Protein AF-A0A4P5S1B8-F1 (afdb_monomer)

pLDDT: mean 93.59, std 9.12, range [56.19, 98.94]

Secondary structure (DSSP, 8-state):
--HHHHHHHHHH-SSEEEEE-GGGGGGGT---SSSTT-HHHH-HHHHHHHBHHHHHH-HHHHHHHHHHHHT-GGGT----HHHHHHHHHHHTT-EEEEEES--S-HHHHTT--GGGEEETTEEEEEEEETTT--EEEHHHHHHHHHTT-SSPBPTTTS-BEEEEEPPBTPPPPTTHHHHHHHHHHH-SEEEEES--S-STTGGGHHHHHHHTT-EEEEEESS--TTGGG-SEEEES-HHHHHHHHHHHTT---

Structure (mmCIF, N/CA/C/O backbone):
data_AF-A0A4P5S1B8-F1
#
_entry.id   AF-A0A4P5S1B8-F1
#
loop_
_atom_site.group_PDB
_atom_site.id
_atom_site.type_symbol
_atom_site.label_atom_id
_atom_site.label_alt_id
_atom_site.label_comp_id
_atom_site.label_asym_id
_atom_site.label_entity_id
_atom_site.label_seq_id
_atom_site.pdbx_PDB_ins_code
_atom_site.Cartn_x
_atom_site.Cartn_y
_atom_site.Cartn_z
_atom_site.occupancy
_atom_site.B_iso_or_equiv
_atom_site.auth_seq_id
_atom_site.auth_comp_id
_atom_site.auth_asym_id
_atom_site.auth_atom_id
_atom_site.pdbx_PDB_model_num
ATOM 1 N N . MET A 1 1 ? -2.863 10.710 22.970 1.00 56.19 1 MET A N 1
ATOM 2 C CA . MET A 1 1 ? -2.821 9.256 22.707 1.00 56.19 1 MET A CA 1
ATOM 3 C C . MET A 1 1 ? -4.240 8.767 22.496 1.00 56.19 1 MET A C 1
ATOM 5 O O . MET A 1 1 ? -5.040 8.895 23.412 1.00 56.19 1 MET A O 1
ATOM 9 N N . SER A 1 2 ? -4.561 8.280 21.298 1.00 88.06 2 SER A N 1
ATOM 10 C CA . SER A 1 2 ? -5.911 7.817 20.941 1.00 88.06 2 SER A CA 1
ATOM 11 C C . SER A 1 2 ? -6.008 6.296 20.749 1.00 88.06 2 SER A C 1
ATOM 13 O O . SER A 1 2 ? -7.074 5.807 20.399 1.00 88.06 2 SER A O 1
ATOM 15 N N . ALA A 1 3 ? -4.936 5.537 21.014 1.00 93.19 3 ALA A N 1
ATOM 16 C CA . ALA A 1 3 ? -4.924 4.081 20.838 1.00 93.19 3 ALA A CA 1
ATOM 17 C C . ALA A 1 3 ? -6.113 3.369 21.527 1.00 93.19 3 ALA A C 1
ATOM 19 O O . ALA A 1 3 ? -6.800 2.620 20.837 1.00 93.19 3 ALA A O 1
ATOM 20 N N . PRO A 1 4 ? -6.492 3.687 22.787 1.00 97.25 4 PRO A N 1
ATOM 21 C CA . PRO A 1 4 ? -7.683 3.089 23.404 1.00 97.25 4 PRO A CA 1
ATOM 22 C C . PRO A 1 4 ? -8.992 3.374 22.648 1.00 97.25 4 PRO A C 1
ATOM 24 O O . PRO A 1 4 ? -9.887 2.529 22.603 1.00 97.25 4 PRO A O 1
ATOM 27 N N . GLN A 1 5 ? -9.105 4.558 22.033 1.00 98.25 5 GLN A N 1
ATOM 28 C CA . GLN A 1 5 ? -10.256 4.935 21.209 1.00 98.25 5 GLN A CA 1
ATOM 29 C C . GLN A 1 5 ? -10.309 4.112 19.918 1.00 98.25 5 GLN A C 1
ATOM 31 O O . GLN A 1 5 ? -11.394 3.696 19.511 1.00 98.25 5 GLN A O 1
ATOM 36 N N . ILE A 1 6 ? -9.150 3.855 19.300 1.00 98.56 6 ILE A N 1
ATOM 37 C CA . ILE A 1 6 ? -9.037 2.995 18.115 1.00 98.56 6 ILE A CA 1
ATOM 38 C C . ILE A 1 6 ? -9.468 1.568 18.475 1.00 98.56 6 ILE A C 1
ATOM 40 O O . ILE A 1 6 ? -10.307 1.003 17.775 1.00 98.56 6 ILE A O 1
ATOM 44 N N . SER A 1 7 ? -8.988 1.018 19.595 1.00 98.62 7 SER A N 1
ATOM 45 C CA . SER A 1 7 ? -9.374 -0.323 20.055 1.00 98.62 7 SER A CA 1
ATOM 46 C C . SER A 1 7 ? -10.883 -0.441 20.294 1.00 98.62 7 SER A C 1
ATOM 48 O O . SER A 1 7 ? -11.507 -1.419 19.884 1.00 98.62 7 SER A O 1
ATOM 50 N N . GLU A 1 8 ? -11.507 0.578 20.896 1.00 98.50 8 GLU A N 1
ATOM 51 C CA . GLU A 1 8 ? -12.963 0.613 21.075 1.00 98.50 8 GLU A CA 1
ATOM 52 C C . GLU A 1 8 ? -13.713 0.644 19.741 1.00 98.50 8 GLU A C 1
ATOM 54 O O . GLU A 1 8 ? -14.691 -0.080 19.552 1.00 98.50 8 GLU A O 1
ATOM 59 N N . TRP A 1 9 ? -13.252 1.438 18.776 1.00 98.62 9 TRP A N 1
ATOM 60 C CA . TRP A 1 9 ? -13.870 1.457 17.454 1.00 98.62 9 TRP A CA 1
ATOM 61 C C . TRP A 1 9 ? -13.726 0.130 16.716 1.00 98.62 9 TRP A C 1
ATOM 63 O O . TRP A 1 9 ? -14.682 -0.284 16.061 1.00 98.62 9 TRP A O 1
ATOM 73 N N . ILE A 1 10 ? -12.595 -0.564 16.854 1.00 98.62 10 ILE A N 1
ATOM 74 C CA . ILE A 1 10 ? -12.410 -1.910 16.297 1.00 98.62 10 ILE A CA 1
ATOM 75 C C . ILE A 1 10 ? -13.391 -2.902 16.938 1.00 98.62 10 ILE A C 1
ATOM 77 O O . ILE A 1 10 ? -14.029 -3.680 16.222 1.00 98.62 10 ILE A O 1
ATOM 81 N N . ARG A 1 11 ? -13.591 -2.850 18.265 1.00 98.31 11 ARG A N 1
ATOM 82 C CA . ARG A 1 11 ? -14.593 -3.689 18.954 1.00 98.31 11 ARG A CA 1
ATOM 83 C C . ARG A 1 11 ? -15.994 -3.478 18.386 1.00 98.31 11 ARG A C 1
ATOM 85 O O . ARG A 1 11 ? -16.672 -4.454 18.068 1.00 98.31 11 ARG A O 1
ATOM 92 N N . GLN A 1 12 ? -16.385 -2.221 18.195 1.00 98.12 12 GLN A N 1
ATOM 93 C CA . GLN A 1 12 ? -17.725 -1.833 17.746 1.00 98.12 12 GLN A CA 1
ATOM 94 C C . GLN A 1 12 ? -17.992 -2.043 16.249 1.00 98.12 12 GLN A C 1
ATOM 96 O O . GLN A 1 12 ? -19.154 -2.067 15.854 1.00 98.12 12 GLN A O 1
ATOM 101 N N . SER A 1 13 ? -16.954 -2.146 15.416 1.00 98.50 13 SER A N 1
ATOM 102 C CA . SER A 1 13 ? -17.107 -2.181 13.955 1.00 98.50 13 SER A CA 1
ATOM 103 C C . SER A 1 13 ? -17.077 -3.612 13.419 1.00 98.50 13 SER A C 1
ATOM 105 O O . SER A 1 13 ? -16.265 -4.431 13.851 1.00 98.50 13 SER A O 1
ATOM 107 N N . SER A 1 14 ? -17.940 -3.912 12.453 1.00 97.62 14 SER A N 1
ATOM 108 C CA . SER A 1 14 ? -18.005 -5.207 11.754 1.00 97.62 14 SER A CA 1
ATOM 109 C C . SER A 1 14 ? -17.503 -5.129 10.311 1.00 97.62 14 SER A C 1
ATOM 111 O O . SER A 1 14 ? -17.284 -6.156 9.679 1.00 97.62 14 SER A O 1
ATOM 113 N N . ARG A 1 15 ? -17.309 -3.913 9.789 1.00 98.38 15 ARG A N 1
ATOM 114 C CA . ARG A 1 15 ? -16.835 -3.658 8.425 1.00 98.38 15 ARG A CA 1
ATOM 115 C C . ARG A 1 15 ? -15.711 -2.634 8.450 1.00 98.38 15 ARG A C 1
ATOM 117 O O . ARG A 1 15 ? -15.953 -1.427 8.403 1.00 98.38 15 ARG A O 1
ATOM 124 N N . ILE A 1 16 ? -14.491 -3.136 8.594 1.00 98.81 16 ILE A N 1
ATOM 125 C CA . ILE A 1 16 ? -13.275 -2.338 8.733 1.00 98.81 16 ILE A CA 1
ATOM 126 C C . ILE A 1 16 ? -12.524 -2.336 7.408 1.00 98.81 16 ILE A C 1
ATOM 128 O O . ILE A 1 16 ? -12.228 -3.391 6.849 1.00 98.81 16 ILE A O 1
ATOM 132 N N . VAL A 1 17 ? -12.185 -1.143 6.931 1.00 98.94 17 VAL A N 1
ATOM 133 C CA . VAL A 1 17 ? -11.309 -0.949 5.774 1.00 98.94 17 VAL A CA 1
ATOM 134 C C . VAL A 1 17 ? -9.962 -0.465 6.275 1.00 98.94 17 VAL A C 1
ATOM 136 O O . VAL A 1 17 ? -9.892 0.466 7.078 1.00 98.94 17 VAL A O 1
ATOM 139 N N . VAL A 1 18 ? -8.890 -1.083 5.790 1.00 98.88 18 VAL A N 1
ATOM 140 C CA . VAL A 1 18 ? -7.525 -0.682 6.136 1.00 98.88 18 VAL A CA 1
ATOM 141 C C . VAL A 1 18 ? -6.861 -0.079 4.906 1.00 98.88 18 VAL A C 1
ATOM 143 O O . VAL A 1 18 ? -6.728 -0.750 3.888 1.00 98.88 18 VAL A O 1
ATOM 146 N N . LEU A 1 19 ? -6.437 1.180 4.995 1.00 98.81 19 LEU A N 1
ATOM 147 C CA . LEU A 1 19 ? -5.595 1.829 3.993 1.00 98.81 19 LEU A CA 1
ATOM 148 C C . LEU A 1 19 ? -4.136 1.728 4.440 1.00 98.81 19 LEU A C 1
ATOM 150 O O . LEU A 1 19 ? -3.792 2.270 5.484 1.00 98.81 19 LEU A O 1
ATOM 154 N N . THR A 1 20 ? -3.264 1.103 3.653 1.00 98.56 20 THR A N 1
ATOM 155 C CA . THR A 1 20 ? -1.835 1.002 3.991 1.00 98.56 20 THR A CA 1
ATOM 156 C C . THR A 1 20 ? -0.927 1.763 3.029 1.00 98.56 20 THR A C 1
ATOM 158 O O . THR A 1 20 ? -1.246 1.970 1.852 1.00 98.56 20 THR A O 1
ATOM 161 N N . GLY A 1 21 ? 0.214 2.212 3.550 1.00 97.06 21 GLY A N 1
ATOM 162 C CA . GLY A 1 21 ? 1.340 2.732 2.777 1.00 97.06 21 GLY A CA 1
ATOM 163 C C . GLY A 1 21 ? 2.662 2.102 3.207 1.00 97.06 21 GLY A C 1
ATOM 164 O O . GLY A 1 21 ? 2.686 1.145 3.983 1.00 97.06 21 GLY A O 1
ATOM 165 N N . ALA A 1 22 ? 3.771 2.640 2.698 1.00 94.19 22 ALA A N 1
ATOM 166 C CA . ALA A 1 22 ? 5.082 2.000 2.812 1.00 94.19 22 ALA A CA 1
ATOM 167 C C . ALA A 1 22 ? 5.564 1.821 4.262 1.00 94.19 22 ALA A C 1
ATOM 169 O O . ALA A 1 22 ? 6.324 0.898 4.539 1.00 94.19 22 ALA A O 1
ATOM 170 N N . GLY A 1 23 ? 5.080 2.651 5.191 1.00 95.75 23 GLY A N 1
ATOM 171 C CA . GLY A 1 23 ? 5.418 2.580 6.610 1.00 95.75 23 GLY A CA 1
ATOM 172 C C . GLY A 1 23 ? 5.055 1.245 7.260 1.00 95.75 23 GLY A C 1
ATOM 173 O O . GLY A 1 23 ? 5.737 0.831 8.182 1.00 95.75 23 GLY A O 1
ATOM 174 N N . ILE A 1 24 ? 4.038 0.519 6.773 1.00 97.44 24 ILE A N 1
ATOM 175 C CA . ILE A 1 24 ? 3.727 -0.807 7.337 1.00 97.44 24 ILE A CA 1
ATOM 176 C C . ILE A 1 24 ? 4.780 -1.864 6.973 1.00 97.44 24 ILE A C 1
ATOM 178 O O . ILE A 1 24 ? 4.880 -2.880 7.649 1.00 97.44 24 ILE A O 1
ATOM 182 N N . SER A 1 25 ? 5.566 -1.647 5.916 1.00 97.00 25 SER A N 1
ATOM 183 C CA . SER A 1 25 ? 6.554 -2.607 5.406 1.00 97.00 25 SER A CA 1
ATOM 184 C C . SER A 1 25 ? 7.983 -2.312 5.876 1.00 97.00 25 SER A C 1
ATOM 186 O O . SER A 1 25 ? 8.899 -3.061 5.530 1.00 97.00 25 SER A O 1
ATOM 188 N N . THR A 1 26 ? 8.199 -1.275 6.697 1.00 94.25 26 THR A N 1
ATOM 189 C CA . THR A 1 26 ? 9.542 -0.899 7.176 1.00 94.25 26 THR A CA 1
ATOM 190 C C . THR A 1 26 ? 10.174 -1.987 8.031 1.00 94.25 26 THR A C 1
ATOM 192 O O . THR A 1 26 ? 11.328 -2.347 7.799 1.00 94.25 26 THR A O 1
ATOM 195 N N . ASP A 1 27 ? 9.403 -2.608 8.927 1.00 94.31 27 ASP A N 1
ATOM 196 C CA . ASP A 1 27 ? 9.909 -3.684 9.797 1.00 94.31 27 ASP A CA 1
ATOM 197 C C . ASP A 1 27 ? 10.105 -5.003 9.033 1.00 94.31 27 ASP A C 1
ATOM 199 O O . ASP A 1 27 ? 10.694 -5.951 9.543 1.00 94.31 27 ASP A O 1
ATOM 203 N N . SER A 1 28 ? 9.641 -5.062 7.779 1.00 95.50 28 SER A N 1
ATOM 204 C CA . SER A 1 28 ? 9.944 -6.145 6.836 1.00 95.50 28 SER A CA 1
ATOM 205 C C . SER A 1 28 ? 11.244 -5.900 6.054 1.00 95.50 28 SER A C 1
ATOM 207 O O . SER A 1 28 ? 11.561 -6.660 5.138 1.00 95.50 28 SER A O 1
ATOM 209 N N . GLY A 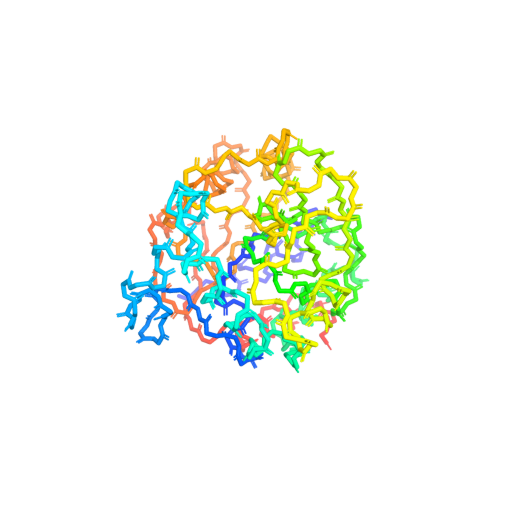1 29 ? 11.997 -4.843 6.381 1.00 91.38 29 GLY A N 1
ATOM 210 C CA . GLY A 1 29 ? 13.250 -4.480 5.715 1.00 91.38 29 GLY A CA 1
ATOM 211 C C . GLY A 1 29 ? 13.067 -3.775 4.368 1.00 91.38 29 GLY A C 1
ATOM 212 O O . GLY A 1 29 ? 14.043 -3.596 3.637 1.00 91.38 29 GLY A O 1
ATOM 213 N N . ILE A 1 30 ? 11.840 -3.369 4.023 1.00 88.69 30 ILE A N 1
ATOM 214 C CA . ILE A 1 30 ? 11.561 -2.572 2.825 1.00 88.69 30 ILE A CA 1
ATOM 215 C C . ILE A 1 30 ? 11.588 -1.094 3.233 1.00 88.69 30 ILE A C 1
ATOM 217 O O . ILE A 1 30 ? 10.752 -0.680 4.035 1.00 88.69 30 ILE A O 1
ATOM 221 N N . PRO A 1 31 ? 12.525 -0.276 2.718 1.00 82.81 31 PRO A N 1
ATOM 222 C CA . PRO A 1 31 ? 12.562 1.139 3.064 1.00 82.81 31 PRO A CA 1
ATOM 223 C C . PRO A 1 31 ? 11.290 1.839 2.580 1.00 82.81 31 PRO A C 1
ATOM 225 O O . PRO A 1 31 ? 10.765 1.526 1.508 1.00 82.81 31 PRO A O 1
ATOM 228 N N . ASP A 1 32 ? 10.824 2.825 3.343 1.00 77.06 32 ASP A N 1
ATOM 229 C CA . ASP A 1 32 ? 9.762 3.708 2.876 1.00 77.06 32 ASP A CA 1
ATOM 230 C C . ASP A 1 32 ? 10.249 4.622 1.729 1.00 77.06 32 ASP A C 1
ATOM 232 O O . ASP A 1 32 ? 11.394 4.560 1.272 1.00 77.06 32 ASP A O 1
ATOM 236 N N . PHE A 1 33 ? 9.370 5.487 1.224 1.00 71.94 33 PHE A N 1
ATOM 237 C CA . PHE A 1 33 ? 9.741 6.421 0.159 1.00 71.94 33 PHE A CA 1
ATOM 238 C C . PHE A 1 33 ? 10.231 7.778 0.672 1.00 71.94 33 PHE A C 1
ATOM 240 O O . PHE A 1 33 ? 11.115 8.369 0.052 1.00 71.94 33 PHE A O 1
ATOM 247 N N . ARG A 1 34 ? 9.648 8.291 1.763 1.00 65.00 34 ARG A N 1
ATOM 248 C CA . ARG A 1 34 ? 9.742 9.709 2.165 1.00 65.00 34 ARG A CA 1
ATOM 249 C C . ARG A 1 34 ? 10.144 9.946 3.622 1.00 65.00 34 ARG A C 1
ATOM 251 O O . ARG A 1 34 ? 10.337 11.102 3.983 1.00 65.00 34 ARG A O 1
ATOM 258 N N . GLY A 1 35 ? 10.260 8.908 4.446 1.00 59.03 35 GLY A N 1
ATOM 259 C CA . GLY A 1 35 ? 10.739 9.049 5.816 1.00 59.03 35 GLY A CA 1
ATOM 260 C C . GLY A 1 35 ? 12.232 9.395 5.860 1.00 59.03 35 GLY A C 1
ATOM 261 O O . GLY A 1 35 ? 12.881 9.551 4.814 1.00 59.03 35 GLY A O 1
ATOM 262 N N . PRO A 1 36 ? 12.827 9.473 7.062 1.00 57.88 36 PRO A N 1
ATOM 263 C CA . PRO A 1 36 ? 14.249 9.787 7.241 1.00 57.88 36 PRO A CA 1
ATOM 264 C C . PRO A 1 36 ? 15.185 8.854 6.459 1.00 57.88 36 PRO A C 1
ATOM 266 O O . PRO A 1 36 ? 16.283 9.237 6.054 1.00 57.88 36 PRO A O 1
ATOM 269 N N . ASN A 1 37 ? 14.734 7.620 6.213 1.00 59.78 37 ASN A N 1
ATOM 270 C CA . ASN A 1 37 ? 15.461 6.607 5.459 1.00 59.78 37 ASN A CA 1
ATOM 271 C C . ASN A 1 37 ? 14.906 6.342 4.052 1.00 59.78 37 ASN A C 1
ATOM 273 O O . ASN A 1 37 ? 15.362 5.397 3.407 1.00 59.78 37 ASN A O 1
ATOM 277 N N . GLY A 1 38 ? 13.981 7.178 3.580 1.00 61.03 38 GLY A N 1
ATOM 278 C CA . GLY A 1 38 ? 13.193 6.924 2.386 1.00 61.03 38 GLY A CA 1
ATOM 279 C C . GLY A 1 38 ? 13.972 6.957 1.075 1.00 61.03 38 GLY A C 1
ATOM 280 O O . GLY A 1 38 ? 14.927 7.721 0.908 1.00 61.03 38 GLY A O 1
ATOM 281 N N . VAL A 1 39 ? 13.540 6.134 0.117 1.00 66.88 39 VAL A N 1
ATOM 282 C CA . VAL A 1 39 ? 14.184 5.988 -1.199 1.00 66.88 39 VAL A CA 1
ATOM 283 C C . VAL A 1 39 ? 14.310 7.331 -1.928 1.00 66.88 39 VAL A C 1
ATOM 285 O O . VAL A 1 39 ? 15.372 7.629 -2.471 1.00 66.88 39 VAL A O 1
ATOM 288 N N . TRP A 1 40 ? 13.268 8.166 -1.917 1.00 61.16 40 TRP A N 1
ATOM 289 C CA . TRP A 1 40 ? 13.275 9.460 -2.614 1.00 61.16 40 TRP A CA 1
ATOM 290 C C . TRP A 1 40 ? 14.006 10.538 -1.817 1.00 61.16 40 TRP A C 1
ATOM 292 O O . TRP A 1 40 ? 14.650 11.399 -2.408 1.00 61.16 40 TRP A O 1
ATOM 302 N N . THR A 1 41 ? 13.980 10.450 -0.484 1.00 57.19 41 THR A N 1
ATOM 303 C CA . THR A 1 41 ? 14.781 11.312 0.399 1.00 57.19 41 THR A CA 1
ATOM 304 C C . THR A 1 41 ? 16.278 11.141 0.127 1.00 57.19 41 THR A C 1
ATOM 306 O O . THR A 1 41 ? 17.034 12.109 0.170 1.00 57.19 41 THR A O 1
ATOM 309 N N . LYS A 1 42 ? 16.714 9.912 -0.178 1.00 59.53 42 LYS A N 1
ATOM 310 C CA . LYS A 1 42 ? 18.129 9.574 -0.391 1.00 59.53 42 LYS A CA 1
ATOM 311 C C . LYS A 1 42 ? 18.577 9.607 -1.853 1.00 59.53 42 LYS A C 1
ATOM 313 O O . LYS A 1 42 ? 19.775 9.739 -2.093 1.00 59.53 42 LYS A O 1
ATOM 318 N N . ASN A 1 43 ? 17.669 9.465 -2.821 1.00 63.31 43 ASN A N 1
ATOM 319 C CA . ASN A 1 43 ? 18.038 9.341 -4.231 1.00 63.31 43 ASN A CA 1
ATOM 320 C C . ASN A 1 43 ? 17.014 9.991 -5.190 1.00 63.31 43 ASN A C 1
ATOM 322 O O . ASN A 1 43 ? 16.063 9.331 -5.612 1.00 63.31 43 ASN A O 1
ATOM 326 N N . PRO A 1 44 ? 17.242 11.243 -5.625 1.00 61.94 44 PRO A N 1
ATOM 327 C CA . PRO A 1 44 ? 16.413 11.908 -6.636 1.00 61.94 44 PRO A CA 1
ATOM 328 C C . PRO A 1 44 ? 16.394 11.199 -8.005 1.00 61.94 44 PRO A C 1
ATOM 330 O O . PRO A 1 44 ? 15.398 11.261 -8.721 1.00 61.94 44 PRO A O 1
ATOM 333 N N . GLU A 1 45 ? 17.453 10.470 -8.382 1.00 62.62 45 GLU A N 1
ATOM 334 C CA . GLU A 1 45 ? 17.465 9.682 -9.628 1.00 62.62 45 GLU A CA 1
ATOM 335 C C . GLU A 1 45 ? 16.513 8.473 -9.554 1.00 62.62 45 GLU A C 1
ATOM 337 O O . GLU A 1 45 ? 16.016 8.014 -10.584 1.00 62.62 45 GLU A O 1
ATOM 342 N N . ALA A 1 46 ? 16.180 7.991 -8.348 1.00 64.88 46 ALA A N 1
ATOM 343 C CA . ALA A 1 46 ? 15.174 6.941 -8.167 1.00 64.88 46 ALA A CA 1
ATOM 344 C C . ALA A 1 46 ? 13.765 7.415 -8.561 1.00 64.88 46 ALA A C 1
ATOM 346 O O . ALA A 1 46 ? 12.949 6.609 -9.011 1.00 64.88 46 ALA A O 1
ATOM 347 N N . GLU A 1 47 ? 13.485 8.718 -8.456 1.00 70.06 47 GLU A N 1
ATOM 34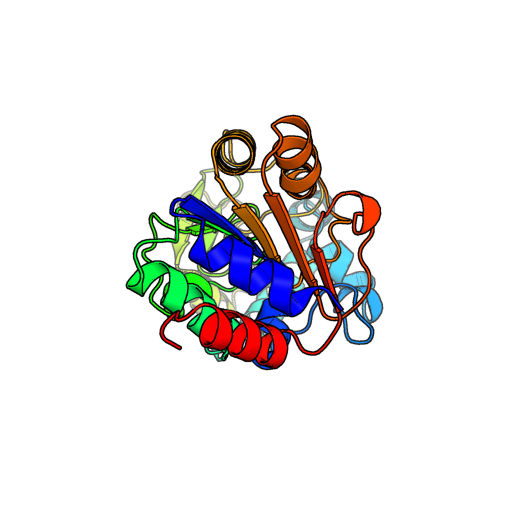8 C CA . GLU A 1 47 ? 12.228 9.299 -8.930 1.00 70.06 47 GLU A CA 1
ATOM 349 C C . GLU A 1 47 ? 12.121 9.208 -10.456 1.00 70.06 47 GLU A C 1
ATOM 351 O O . GLU A 1 47 ? 11.070 8.844 -10.980 1.00 70.06 47 GLU A O 1
ATOM 356 N N . LYS A 1 48 ? 13.221 9.428 -11.192 1.00 72.50 48 LYS A N 1
ATOM 357 C CA . LYS A 1 48 ? 13.219 9.314 -12.660 1.00 72.50 48 LYS A CA 1
ATOM 358 C C . LYS A 1 48 ? 12.903 7.898 -13.131 1.00 72.50 48 LYS A C 1
ATOM 360 O O . LYS A 1 48 ? 12.137 7.747 -14.077 1.00 72.50 48 LYS A O 1
ATOM 365 N N . VAL A 1 49 ? 13.434 6.878 -12.451 1.00 76.69 49 VAL A N 1
ATOM 366 C CA . VAL A 1 49 ? 13.126 5.459 -12.721 1.00 76.69 49 VAL A CA 1
ATOM 367 C C . VAL A 1 49 ? 11.643 5.143 -12.489 1.00 76.69 49 VAL A C 1
ATOM 369 O O . VAL A 1 49 ? 11.081 4.265 -13.146 1.00 76.69 49 VAL A O 1
ATOM 372 N N . ALA A 1 50 ? 10.998 5.868 -11.575 1.00 79.19 50 ALA A N 1
ATOM 373 C CA . ALA A 1 50 ? 9.584 5.725 -11.257 1.00 79.19 50 ALA A CA 1
ATOM 374 C C . ALA A 1 50 ? 8.656 6.600 -12.124 1.00 79.19 50 ALA A C 1
ATOM 376 O O . ALA A 1 50 ? 7.439 6.465 -11.999 1.00 79.19 50 ALA A O 1
ATOM 377 N N . THR A 1 51 ? 9.181 7.446 -13.017 1.00 88.88 51 THR A N 1
ATOM 378 C CA . THR A 1 51 ? 8.396 8.333 -13.896 1.00 88.88 51 THR A CA 1
ATOM 379 C C . THR A 1 51 ? 8.198 7.722 -15.281 1.00 88.88 51 THR A C 1
ATOM 381 O O . THR A 1 51 ? 9.156 7.339 -15.952 1.00 88.88 51 THR A O 1
ATOM 384 N N . LEU A 1 52 ? 6.940 7.653 -15.733 1.00 92.31 52 LEU A N 1
ATOM 385 C CA . LEU A 1 52 ? 6.560 6.915 -16.940 1.00 92.31 52 LEU A CA 1
ATOM 386 C C . LEU A 1 52 ? 7.244 7.446 -18.208 1.00 92.31 52 LEU A C 1
ATOM 388 O O . LEU A 1 52 ? 7.759 6.649 -18.986 1.00 92.31 52 LEU A O 1
ATOM 392 N N . SER A 1 53 ? 7.260 8.765 -18.418 1.00 93.19 53 SER A N 1
ATOM 393 C CA . SER A 1 53 ? 7.851 9.369 -19.622 1.00 93.19 53 SER A CA 1
ATOM 394 C C . SER A 1 53 ? 9.331 9.013 -19.763 1.00 93.19 53 SER A C 1
ATOM 396 O O . SER A 1 53 ? 9.735 8.466 -20.785 1.00 93.19 53 SER A O 1
ATOM 398 N N . HIS A 1 54 ? 10.114 9.200 -18.696 1.00 92.00 54 HIS A N 1
ATOM 399 C CA . HIS A 1 54 ? 11.530 8.827 -18.674 1.00 92.00 54 HIS A CA 1
ATOM 400 C C . HIS A 1 54 ? 11.744 7.334 -18.952 1.00 92.00 54 HIS A C 1
ATOM 402 O O . HIS A 1 54 ? 12.671 6.972 -19.674 1.00 92.00 54 HIS A O 1
ATOM 408 N N . TYR A 1 55 ? 10.886 6.464 -18.410 1.00 94.12 55 TYR A N 1
ATOM 409 C CA . TYR A 1 55 ? 10.973 5.021 -18.633 1.00 94.12 55 TYR A CA 1
ATOM 410 C C . TYR A 1 55 ? 10.717 4.633 -20.101 1.00 94.12 55 TYR A C 1
ATOM 412 O O . TYR A 1 55 ? 11.422 3.791 -20.663 1.00 94.12 55 TYR A O 1
ATOM 420 N N . LEU A 1 56 ? 9.713 5.240 -20.740 1.00 95.50 56 LEU A N 1
ATOM 421 C CA . LEU A 1 56 ? 9.367 4.943 -22.133 1.00 95.50 56 LEU A CA 1
ATOM 422 C C . LEU A 1 56 ? 10.416 5.486 -23.115 1.00 95.50 56 LEU A C 1
ATOM 424 O O . LEU A 1 56 ? 10.746 4.813 -24.090 1.00 95.50 56 LEU A O 1
ATOM 428 N N . GLU A 1 57 ? 10.978 6.660 -22.836 1.00 95.25 57 GLU A N 1
ATOM 429 C CA . GLU A 1 57 ? 11.890 7.357 -23.748 1.00 95.25 57 GLU A CA 1
ATOM 430 C C . GLU A 1 57 ? 13.350 6.895 -23.635 1.00 95.25 57 GLU A C 1
ATOM 432 O O . GLU A 1 57 ? 14.085 6.972 -24.619 1.00 95.25 57 GLU A O 1
ATOM 437 N N . ASN A 1 58 ? 13.788 6.388 -22.474 1.00 94.88 58 ASN A N 1
ATOM 438 C CA . ASN A 1 58 ? 15.205 6.119 -22.216 1.00 94.88 58 ASN A CA 1
ATOM 439 C C . ASN A 1 58 ? 15.499 4.632 -21.893 1.00 94.88 58 ASN A C 1
ATOM 441 O O . ASN A 1 58 ? 15.193 4.166 -20.790 1.00 94.88 58 ASN A O 1
ATOM 445 N N . PRO A 1 59 ? 16.161 3.885 -22.802 1.00 95.88 59 PRO A N 1
ATOM 446 C CA . PRO A 1 59 ? 16.592 2.508 -22.552 1.00 95.88 59 PRO A CA 1
ATOM 447 C C . PRO A 1 59 ? 17.524 2.339 -21.345 1.00 95.88 59 PRO A C 1
ATOM 449 O O . PRO A 1 59 ? 17.411 1.348 -20.631 1.00 95.88 59 PRO A O 1
ATOM 452 N N . GLU A 1 60 ? 18.415 3.292 -21.061 1.00 94.69 60 GLU A N 1
ATOM 453 C CA . GLU A 1 60 ? 19.342 3.207 -19.921 1.00 94.69 60 GLU A CA 1
ATOM 454 C C . GLU A 1 60 ? 18.592 3.255 -18.584 1.00 94.69 60 GLU A C 1
ATOM 456 O O . GLU A 1 60 ? 18.924 2.516 -17.654 1.00 94.69 60 GLU A O 1
ATOM 461 N N . ILE A 1 61 ? 17.522 4.056 -18.509 1.00 91.56 61 ILE A N 1
ATOM 462 C CA . ILE A 1 61 ? 16.622 4.091 -17.348 1.00 91.56 61 ILE A CA 1
ATOM 463 C C . ILE A 1 61 ? 15.921 2.743 -17.174 1.00 91.56 61 ILE A C 1
ATOM 465 O O . ILE A 1 61 ? 15.809 2.258 -16.046 1.00 91.56 61 ILE A O 1
ATOM 469 N N . ARG A 1 62 ? 15.493 2.095 -18.265 1.00 95.38 62 ARG A N 1
ATOM 470 C CA . ARG A 1 62 ? 14.883 0.759 -18.184 1.00 95.38 62 ARG A CA 1
ATOM 471 C C . ARG A 1 62 ? 15.873 -0.295 -17.711 1.00 95.38 62 ARG A C 1
ATOM 473 O O . ARG A 1 62 ? 15.536 -1.060 -16.810 1.00 95.38 62 ARG A O 1
ATOM 480 N N . GLN A 1 63 ? 17.096 -0.289 -18.239 1.00 95.75 63 GLN A N 1
ATOM 481 C CA . GLN A 1 63 ? 18.161 -1.199 -17.805 1.00 95.75 63 GLN A CA 1
ATOM 482 C C . GLN A 1 63 ? 18.500 -1.018 -16.323 1.00 95.75 63 GLN A C 1
ATOM 484 O O . GLN A 1 63 ? 18.632 -1.999 -15.588 1.00 95.75 63 GLN A O 1
ATOM 489 N N . LEU A 1 64 ? 18.611 0.234 -15.862 1.00 92.00 64 LEU A N 1
ATOM 490 C CA . LEU A 1 64 ? 18.805 0.537 -14.446 1.00 92.00 64 LEU A CA 1
ATOM 491 C C . LEU A 1 64 ? 17.639 -0.002 -13.613 1.00 92.00 64 LEU A C 1
ATOM 493 O O . LEU A 1 64 ? 17.869 -0.690 -12.622 1.00 92.00 64 LEU A O 1
ATOM 497 N N . ALA A 1 65 ? 16.400 0.229 -14.049 1.00 92.38 65 ALA A N 1
ATOM 498 C CA . ALA A 1 65 ? 15.216 -0.264 -13.359 1.00 92.38 65 ALA A CA 1
ATOM 499 C C . ALA A 1 65 ? 15.220 -1.794 -13.232 1.00 92.38 65 ALA A C 1
ATOM 501 O O . ALA A 1 65 ? 14.949 -2.316 -12.157 1.00 92.38 65 ALA A O 1
ATOM 502 N N . TRP A 1 66 ? 15.535 -2.528 -14.303 1.00 95.88 66 TRP A N 1
ATOM 503 C CA . TRP A 1 66 ? 15.615 -3.992 -14.272 1.00 95.88 66 TRP A CA 1
ATOM 504 C C . TRP A 1 66 ? 16.708 -4.499 -13.331 1.00 95.88 66 TRP A C 1
ATOM 506 O O . TRP A 1 66 ? 16.465 -5.431 -12.564 1.00 95.88 66 TRP A O 1
ATOM 516 N N . ARG A 1 67 ? 17.871 -3.843 -13.312 1.00 92.88 67 ARG A N 1
ATOM 517 C CA . ARG A 1 67 ? 18.957 -4.161 -12.377 1.00 92.88 67 ARG A CA 1
ATOM 518 C C . ARG A 1 67 ? 18.550 -3.929 -10.924 1.00 92.88 67 ARG A C 1
ATOM 520 O O . ARG A 1 67 ? 18.668 -4.836 -10.110 1.00 92.88 67 ARG A O 1
ATOM 527 N N . THR A 1 68 ? 17.974 -2.769 -10.614 1.00 89.75 68 THR A N 1
ATOM 528 C CA . THR A 1 68 ? 17.467 -2.468 -9.267 1.00 89.75 68 THR A CA 1
ATOM 529 C C . THR A 1 68 ? 16.381 -3.455 -8.835 1.00 89.75 68 THR A C 1
ATOM 531 O O . THR A 1 68 ? 16.293 -3.802 -7.660 1.00 89.75 68 THR A O 1
ATOM 534 N N . ARG A 1 69 ? 15.566 -3.964 -9.770 1.00 91.88 69 ARG A N 1
ATOM 535 C CA . ARG A 1 69 ? 14.576 -5.008 -9.469 1.00 91.88 69 ARG A CA 1
ATOM 536 C C . ARG A 1 69 ? 15.215 -6.337 -9.093 1.00 91.88 69 ARG A C 1
ATOM 538 O O . ARG A 1 69 ? 14.688 -6.980 -8.195 1.00 91.88 69 ARG A O 1
ATOM 545 N N . LEU A 1 70 ? 16.312 -6.748 -9.733 1.00 92.75 70 LEU A N 1
ATOM 546 C CA . LEU A 1 70 ? 17.028 -7.978 -9.360 1.00 92.75 70 LEU A CA 1
ATOM 547 C C . LEU A 1 70 ? 17.515 -7.941 -7.908 1.00 92.75 70 LEU A C 1
ATOM 549 O O . LEU A 1 70 ? 17.478 -8.960 -7.226 1.00 92.75 70 LEU A O 1
ATOM 553 N N . GLU A 1 71 ? 17.941 -6.765 -7.455 1.00 89.62 71 GLU A N 1
ATOM 554 C CA . GLU A 1 71 ? 18.550 -6.533 -6.141 1.00 89.62 71 GLU A CA 1
ATOM 555 C C . GLU A 1 71 ? 17.531 -6.091 -5.075 1.00 89.62 71 GLU A C 1
ATOM 557 O O . GLU A 1 71 ? 17.905 -5.771 -3.948 1.00 89.62 71 GLU A O 1
ATOM 562 N N . SER A 1 72 ? 16.238 -6.043 -5.413 1.00 89.12 72 SER A N 1
ATOM 563 C CA . SER A 1 72 ? 15.224 -5.498 -4.513 1.00 89.12 72 SER A CA 1
ATOM 564 C C . SER A 1 72 ? 15.069 -6.349 -3.242 1.00 89.12 72 SER A C 1
ATOM 566 O O . SER A 1 72 ? 14.817 -7.554 -3.348 1.00 89.12 72 SER A O 1
ATOM 568 N N . PRO A 1 73 ? 15.095 -5.740 -2.037 1.00 87.25 73 PRO A N 1
ATOM 569 C CA . PRO A 1 73 ? 14.863 -6.464 -0.785 1.00 87.25 73 PRO A CA 1
ATOM 570 C C . PRO A 1 73 ? 13.444 -7.049 -0.692 1.00 87.25 73 PRO A C 1
ATOM 572 O O . PRO A 1 73 ? 13.213 -7.985 0.069 1.00 87.25 73 PRO A O 1
ATOM 575 N N . ALA A 1 74 ? 12.498 -6.566 -1.508 1.00 88.19 74 ALA A N 1
ATOM 576 C CA . ALA A 1 74 ? 11.126 -7.072 -1.561 1.00 88.19 74 ALA A CA 1
ATOM 577 C C . ALA A 1 74 ? 11.020 -8.547 -2.009 1.00 88.19 74 ALA A C 1
ATOM 579 O O . ALA A 1 74 ? 9.974 -9.176 -1.826 1.00 88.19 74 ALA A O 1
ATOM 580 N N . TRP A 1 75 ? 12.076 -9.123 -2.602 1.00 90.88 75 TRP A N 1
ATOM 581 C CA . TRP A 1 75 ? 12.114 -10.553 -2.931 1.00 90.88 75 TRP A CA 1
ATOM 582 C C . TRP A 1 75 ? 12.251 -11.452 -1.707 1.00 90.88 75 TRP A C 1
ATOM 584 O O . TRP A 1 75 ? 11.654 -12.524 -1.690 1.00 90.88 75 TRP A O 1
ATOM 594 N N . SER A 1 76 ? 13.018 -11.023 -0.705 1.00 93.19 76 SER A N 1
ATOM 595 C CA . SER A 1 76 ? 13.277 -11.782 0.524 1.00 93.19 76 SER A CA 1
ATOM 596 C C . SER A 1 76 ? 12.499 -11.268 1.734 1.00 93.19 76 SER A C 1
ATOM 598 O O . SER A 1 76 ? 12.536 -11.899 2.787 1.00 93.19 76 SER A O 1
ATOM 600 N N . ALA A 1 77 ? 11.837 -10.116 1.607 1.00 95.44 77 ALA A N 1
ATOM 601 C CA . ALA A 1 77 ? 10.989 -9.566 2.650 1.00 95.44 77 ALA A CA 1
ATOM 602 C C . ALA A 1 77 ? 9.856 -10.541 2.998 1.00 95.44 77 ALA A C 1
ATOM 604 O O . ALA A 1 77 ? 9.242 -11.138 2.114 1.00 95.44 77 ALA A O 1
ATOM 605 N N . ILE A 1 78 ? 9.577 -10.659 4.293 1.00 97.12 78 ILE A N 1
ATOM 606 C CA . ILE A 1 78 ? 8.466 -11.441 4.833 1.00 97.12 78 ILE A CA 1
ATOM 607 C C . ILE A 1 78 ? 7.517 -10.520 5.606 1.00 97.12 78 ILE A C 1
ATOM 609 O O . ILE A 1 78 ? 7.960 -9.485 6.117 1.00 97.12 78 ILE A O 1
ATOM 613 N N . PRO A 1 79 ? 6.228 -10.873 5.734 1.00 97.75 79 PRO A N 1
ATOM 614 C CA . PRO A 1 79 ? 5.292 -10.094 6.536 1.00 97.75 79 PRO A CA 1
ATOM 615 C C . PRO A 1 79 ? 5.779 -9.919 7.983 1.00 97.75 79 PRO A C 1
ATOM 617 O O . PRO A 1 79 ? 6.239 -10.875 8.614 1.00 97.75 79 PRO A O 1
ATOM 620 N N . ASN A 1 80 ? 5.671 -8.701 8.512 1.00 97.50 80 ASN A N 1
ATOM 621 C CA . ASN A 1 80 ? 5.996 -8.359 9.904 1.00 97.50 80 ASN A CA 1
ATOM 622 C C . ASN A 1 80 ? 4.758 -8.431 10.822 1.00 97.50 80 ASN A C 1
ATOM 624 O O . ASN A 1 80 ? 3.680 -8.863 10.400 1.00 97.50 80 ASN A O 1
ATOM 628 N N . ASP A 1 81 ? 4.911 -8.011 12.081 1.00 97.38 81 ASP A N 1
ATOM 629 C CA . ASP A 1 81 ? 3.825 -8.017 13.067 1.00 97.38 81 ASP A CA 1
ATOM 630 C C . ASP A 1 81 ? 2.682 -7.065 12.698 1.00 97.38 81 ASP A C 1
ATOM 632 O O . ASP A 1 81 ? 1.521 -7.415 12.896 1.00 97.38 81 ASP A O 1
ATOM 636 N N . GLY A 1 82 ? 2.962 -5.926 12.057 1.00 97.19 82 GLY A N 1
ATOM 637 C CA . GLY A 1 82 ? 1.919 -5.045 11.527 1.00 97.19 82 GLY A CA 1
ATOM 638 C C . GLY A 1 82 ? 1.030 -5.717 10.472 1.00 97.19 82 GLY A C 1
ATOM 639 O O . GLY A 1 82 ? -0.194 -5.578 10.502 1.00 97.19 82 GLY A O 1
ATOM 640 N N . HIS A 1 83 ? 1.614 -6.514 9.572 1.00 98.38 83 HIS A N 1
ATOM 641 C CA . HIS A 1 83 ? 0.843 -7.302 8.603 1.00 98.38 83 HIS A CA 1
ATOM 642 C C . HIS A 1 83 ? 0.030 -8.410 9.285 1.00 98.38 83 HIS A C 1
ATOM 644 O O . HIS A 1 83 ? -1.136 -8.614 8.942 1.00 98.38 83 HIS A O 1
ATOM 650 N N . ARG A 1 84 ? 0.622 -9.111 10.263 1.00 97.50 84 ARG A N 1
ATOM 651 C CA . ARG A 1 84 ? -0.061 -10.158 11.045 1.00 97.50 84 ARG A CA 1
ATOM 652 C C . ARG A 1 84 ? -1.230 -9.602 11.860 1.00 97.50 84 ARG A C 1
ATOM 654 O O . ARG A 1 84 ? -2.300 -10.201 11.872 1.00 97.50 84 ARG A O 1
ATOM 661 N N . ALA A 1 85 ? -1.088 -8.412 12.436 1.00 97.38 85 ALA A N 1
ATOM 662 C CA . ALA A 1 85 ? -2.167 -7.739 13.154 1.00 97.38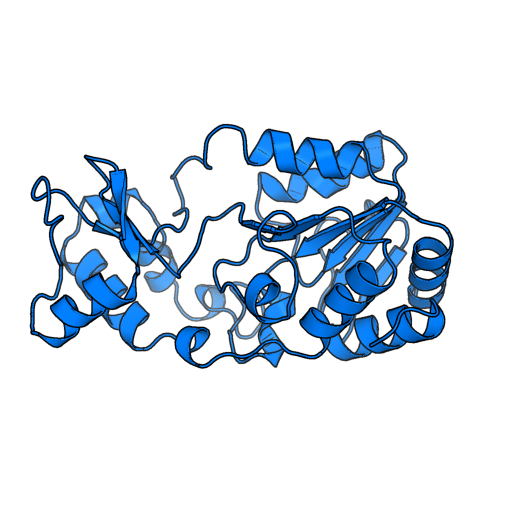 85 ALA A CA 1
ATOM 663 C C . ALA A 1 85 ? -3.405 -7.497 12.265 1.00 97.38 85 ALA A C 1
ATOM 665 O O . ALA A 1 85 ? -4.541 -7.643 12.718 1.00 97.38 85 ALA A O 1
ATOM 666 N N . ILE A 1 86 ? -3.212 -7.187 10.977 1.00 98.19 86 ILE A N 1
ATOM 667 C CA . ILE A 1 86 ? -4.319 -7.035 10.017 1.00 98.19 86 ILE A CA 1
ATOM 668 C C . ILE A 1 86 ? -4.958 -8.393 9.676 1.00 98.19 86 ILE A C 1
ATOM 670 O O . ILE A 1 86 ? -6.178 -8.464 9.508 1.00 98.19 86 ILE A O 1
ATOM 674 N N . VAL A 1 87 ? -4.183 -9.484 9.638 1.00 98.19 87 VAL A N 1
ATOM 675 C CA . VAL A 1 87 ? -4.725 -10.854 9.508 1.00 98.19 87 VAL A CA 1
ATOM 676 C C . VAL A 1 87 ? -5.646 -11.186 10.678 1.00 98.19 87 VAL A C 1
ATOM 678 O O . VAL A 1 87 ? -6.695 -11.795 10.472 1.00 98.19 87 VAL A O 1
ATOM 681 N N . GLY A 1 88 ? -5.334 -10.695 11.876 1.00 97.88 88 GLY A N 1
ATOM 682 C CA . GLY A 1 88 ? -6.216 -10.767 13.036 1.00 97.88 88 GLY A CA 1
ATOM 683 C C . GLY A 1 88 ? -7.626 -10.237 12.775 1.00 97.88 88 GLY A C 1
ATOM 684 O O . GLY A 1 88 ? -8.617 -10.895 13.100 1.00 97.88 88 GLY A O 1
ATOM 685 N N . LEU A 1 89 ? -7.743 -9.078 12.114 1.00 98.19 89 LEU A N 1
ATOM 686 C CA . LEU A 1 89 ? -9.042 -8.508 11.729 1.00 98.19 89 LEU A CA 1
ATOM 687 C C . LEU A 1 89 ? -9.802 -9.408 10.748 1.00 98.19 89 LEU A C 1
ATOM 689 O O . LEU A 1 89 ? -11.033 -9.487 10.807 1.00 98.19 89 LEU A O 1
ATOM 693 N N . HIS A 1 90 ? -9.085 -10.075 9.840 1.00 97.62 90 HIS A N 1
ATOM 694 C CA . HIS A 1 90 ? -9.677 -11.040 8.918 1.00 97.62 90 HIS A CA 1
ATOM 695 C C . HIS A 1 90 ? -10.180 -12.286 9.654 1.00 97.62 90 HIS A C 1
ATOM 697 O O . HIS A 1 90 ? -11.334 -12.673 9.472 1.00 97.62 90 HIS A O 1
ATOM 703 N N . ALA A 1 91 ? -9.357 -12.859 10.538 1.00 97.25 91 ALA A N 1
ATOM 704 C CA . ALA A 1 91 ? -9.709 -14.014 11.361 1.00 97.25 91 ALA A CA 1
ATOM 705 C C . ALA A 1 91 ? -10.900 -13.730 12.294 1.00 97.25 91 ALA A C 1
ATOM 707 O O . ALA A 1 91 ? -11.719 -14.609 12.543 1.00 97.25 91 ALA A O 1
ATOM 708 N N . ALA A 1 92 ? -11.039 -12.486 12.759 1.00 97.69 92 ALA A N 1
ATOM 709 C CA . ALA A 1 92 ? -12.179 -12.022 13.547 1.00 97.69 92 ALA A CA 1
ATOM 710 C C . ALA A 1 92 ? -13.423 -11.657 12.707 1.00 97.69 92 ALA A C 1
ATOM 712 O O . ALA A 1 92 ? -14.389 -11.133 13.260 1.00 97.69 92 ALA A O 1
ATOM 713 N N . HIS A 1 93 ? -13.410 -11.886 11.387 1.00 97.50 93 HIS A N 1
ATOM 714 C CA . HIS A 1 93 ? -14.487 -11.538 10.449 1.00 97.50 93 HIS A CA 1
ATOM 715 C C . HIS A 1 93 ? -14.887 -10.050 10.445 1.00 97.50 93 HIS A C 1
ATOM 717 O O . HIS A 1 93 ? -16.028 -9.710 10.138 1.00 97.50 93 HIS A O 1
ATOM 723 N N . LYS A 1 94 ? -13.948 -9.154 10.768 1.00 98.44 94 LYS A N 1
ATOM 724 C CA . LYS A 1 94 ? -14.167 -7.697 10.808 1.00 98.44 94 LYS A CA 1
ATOM 725 C C . LYS A 1 94 ? -13.557 -6.959 9.618 1.00 98.44 94 LYS A C 1
ATOM 727 O O . LYS A 1 94 ? -13.963 -5.835 9.325 1.00 98.44 94 LYS A O 1
ATOM 732 N N . LEU A 1 95 ? -12.575 -7.560 8.944 1.00 98.56 95 LEU A N 1
ATOM 733 C CA . LEU A 1 95 ? -11.924 -6.966 7.777 1.00 98.56 95 LEU A CA 1
ATOM 734 C C . LEU A 1 95 ? -12.816 -7.057 6.530 1.00 98.56 95 LEU A C 1
ATOM 736 O O . LEU A 1 95 ? -13.118 -8.149 6.034 1.00 98.56 95 LEU A O 1
ATOM 740 N N . ASP A 1 96 ? -13.166 -5.899 5.976 1.00 98.56 96 ASP A N 1
ATOM 741 C CA . ASP A 1 96 ? -13.817 -5.807 4.674 1.00 98.56 96 ASP A CA 1
ATOM 742 C C . ASP A 1 96 ? -12.792 -5.889 3.543 1.00 98.56 96 ASP A C 1
ATOM 744 O O . ASP A 1 96 ? -12.866 -6.797 2.721 1.00 98.56 96 ASP A O 1
ATOM 748 N N . VAL A 1 97 ? -11.798 -4.997 3.532 1.00 98.75 97 VAL A N 1
ATOM 749 C CA . VAL A 1 97 ? -10.727 -4.993 2.528 1.00 98.75 97 VAL A CA 1
ATOM 750 C C . VAL A 1 97 ? -9.489 -4.261 3.050 1.00 98.75 97 VAL A C 1
ATOM 752 O O . VAL A 1 97 ? -9.590 -3.326 3.854 1.00 98.75 97 VAL A O 1
ATOM 755 N N . VAL A 1 98 ? -8.319 -4.653 2.551 1.00 98.88 98 VAL A N 1
ATOM 756 C CA . VAL A 1 98 ? -7.095 -3.851 2.611 1.00 98.88 98 VAL A CA 1
ATOM 757 C C . VAL A 1 98 ? -6.934 -3.119 1.286 1.00 98.88 98 VAL A C 1
ATOM 759 O O . VAL A 1 98 ? -6.757 -3.742 0.245 1.00 98.88 98 VAL A O 1
ATOM 762 N N . VAL A 1 99 ? -6.947 -1.793 1.313 1.00 98.75 99 VAL A N 1
ATOM 763 C CA . VAL A 1 99 ? -6.490 -0.974 0.189 1.00 98.75 99 VAL A CA 1
ATOM 764 C C . VAL A 1 99 ? -5.032 -0.619 0.449 1.00 98.75 99 VAL A C 1
ATOM 766 O O . VAL A 1 99 ? -4.716 -0.003 1.463 1.00 98.75 99 VAL A O 1
ATOM 769 N N . THR A 1 100 ? -4.118 -1.005 -0.434 1.00 98.25 100 THR A N 1
ATOM 770 C CA . THR A 1 100 ? -2.685 -0.770 -0.229 1.00 98.25 100 THR A CA 1
ATOM 771 C C . THR A 1 100 ? -2.065 0.019 -1.367 1.00 98.25 100 THR A C 1
ATOM 773 O O . THR A 1 100 ? -2.241 -0.298 -2.542 1.00 98.25 100 THR A O 1
ATOM 776 N N . GLN A 1 101 ? -1.314 1.057 -0.998 1.00 96.75 101 GLN A N 1
ATOM 777 C CA . GLN A 1 101 ? -0.431 1.786 -1.910 1.00 96.75 101 GLN A CA 1
ATOM 778 C C . GLN A 1 101 ? 0.875 1.032 -2.183 1.00 96.75 101 GLN A C 1
ATOM 780 O O . GLN A 1 101 ? 1.647 1.458 -3.047 1.00 96.75 101 GLN A O 1
ATOM 785 N N . ASN A 1 102 ? 1.139 -0.038 -1.431 1.00 96.12 102 ASN A N 1
ATOM 786 C CA . ASN A 1 102 ? 2.346 -0.832 -1.562 1.00 96.12 102 ASN A CA 1
ATOM 787 C C . ASN A 1 102 ? 2.220 -1.785 -2.745 1.00 96.12 102 ASN A C 1
ATOM 789 O O . ASN A 1 102 ? 1.131 -2.176 -3.151 1.00 96.12 102 ASN A O 1
ATOM 793 N N . ILE A 1 103 ? 3.376 -2.159 -3.278 1.00 95.12 103 ILE A N 1
ATOM 794 C CA . ILE A 1 103 ? 3.511 -3.039 -4.443 1.00 95.12 103 ILE A CA 1
ATOM 795 C C . ILE A 1 103 ? 4.190 -4.368 -4.074 1.00 95.12 103 ILE A C 1
ATOM 797 O O . ILE A 1 103 ? 4.496 -5.170 -4.953 1.00 95.12 103 ILE A O 1
ATOM 801 N N . ASP A 1 104 ? 4.504 -4.564 -2.790 1.00 95.50 104 ASP A N 1
ATOM 802 C CA . ASP A 1 104 ? 5.366 -5.635 -2.276 1.00 95.50 104 ASP A CA 1
ATOM 803 C C . ASP A 1 104 ? 4.667 -7.005 -2.193 1.00 95.50 104 ASP A C 1
ATOM 805 O O . ASP A 1 104 ? 5.326 -8.045 -2.274 1.00 95.50 104 ASP A O 1
ATOM 809 N N . GLY A 1 105 ? 3.338 -7.032 -2.108 1.00 95.75 105 GLY A N 1
ATOM 810 C CA . GLY A 1 105 ? 2.543 -8.251 -1.973 1.00 95.75 105 GLY A CA 1
ATOM 811 C C . GLY A 1 105 ? 2.564 -8.875 -0.570 1.00 95.75 105 GLY A C 1
ATOM 812 O O . GLY A 1 105 ? 2.188 -10.039 -0.421 1.00 95.75 105 GLY A O 1
ATOM 813 N N . LEU A 1 106 ? 3.029 -8.154 0.460 1.00 97.62 106 LEU A N 1
ATOM 814 C CA . LEU A 1 106 ? 3.169 -8.695 1.817 1.00 97.62 106 LEU A CA 1
ATOM 815 C C . LEU A 1 106 ? 1.823 -8.941 2.514 1.00 97.62 106 LEU A C 1
ATOM 817 O O . LEU A 1 106 ? 1.731 -9.849 3.335 1.00 97.62 106 LEU A O 1
ATOM 821 N N . HIS A 1 107 ? 0.763 -8.207 2.161 1.00 98.19 107 HIS A N 1
ATOM 822 C CA . HIS A 1 107 ? -0.592 -8.478 2.671 1.00 98.19 107 HIS A CA 1
ATOM 823 C C . HIS A 1 107 ? -1.119 -9.837 2.210 1.00 98.19 107 HIS A C 1
ATOM 825 O O . HIS A 1 107 ? -1.676 -10.596 2.994 1.00 98.19 107 HIS A O 1
ATOM 831 N N . GLN A 1 108 ? -0.905 -10.185 0.945 1.00 97.44 108 GLN A N 1
ATOM 832 C CA . GLN A 1 108 ? -1.295 -11.487 0.416 1.00 97.44 108 GLN A CA 1
ATOM 833 C C . GLN A 1 108 ? -0.430 -12.593 1.034 1.00 97.44 108 GLN A C 1
ATOM 835 O O . GLN A 1 108 ? -0.942 -13.634 1.438 1.00 97.44 108 GLN A O 1
ATOM 840 N N . GLN A 1 109 ? 0.881 -12.355 1.170 1.00 96.88 109 GLN A N 1
ATOM 841 C CA . GLN A 1 109 ? 1.796 -13.308 1.807 1.00 96.88 109 GLN A CA 1
ATOM 842 C C . GLN A 1 109 ? 1.518 -13.521 3.299 1.00 96.88 109 GLN A C 1
ATOM 844 O O . GLN A 1 109 ? 1.835 -14.590 3.815 1.00 96.88 109 GLN A O 1
ATOM 849 N N . SER A 1 110 ? 0.931 -12.544 4.001 1.00 97.19 110 SER A N 1
ATOM 850 C CA . SER A 1 110 ? 0.570 -12.696 5.416 1.00 97.19 110 SER A CA 1
ATOM 851 C C . SER A 1 110 ? -0.637 -13.610 5.630 1.00 97.19 110 SER A C 1
ATOM 853 O O . SER A 1 110 ? -0.853 -14.070 6.748 1.00 97.19 110 SER A O 1
ATOM 855 N N . GLY A 1 111 ? -1.389 -13.913 4.566 1.00 96.75 111 GLY A N 1
ATOM 856 C CA . GLY A 1 111 ? -2.575 -14.765 4.604 1.00 96.75 111 GLY A CA 1
ATOM 857 C C . GLY A 1 111 ? -3.891 -14.021 4.379 1.00 96.75 111 GLY A C 1
ATOM 858 O O . GLY A 1 111 ? -4.945 -14.647 4.479 1.00 96.75 111 GLY A O 1
ATOM 859 N N . ILE A 1 112 ? -3.870 -12.720 4.057 1.00 98.06 112 ILE A N 1
ATOM 860 C CA . ILE A 1 112 ? -5.081 -12.030 3.594 1.00 98.06 112 ILE A CA 1
ATOM 861 C C . ILE A 1 112 ? -5.471 -12.596 2.216 1.00 98.06 112 ILE A C 1
ATOM 863 O O . ILE A 1 112 ? -4.626 -12.636 1.316 1.00 98.06 112 ILE A O 1
ATOM 867 N N . PRO A 1 113 ? -6.735 -13.013 2.010 1.00 97.81 113 PRO A N 1
ATOM 868 C CA . PRO A 1 113 ? -7.202 -13.473 0.707 1.00 97.81 113 PRO A CA 1
ATOM 869 C C . PRO A 1 113 ? -6.969 -12.436 -0.395 1.00 97.81 113 PRO A C 1
ATOM 871 O O . PRO A 1 113 ? -7.129 -11.235 -0.182 1.00 97.81 113 PRO A O 1
ATOM 874 N N . ILE A 1 114 ? -6.610 -12.888 -1.597 1.00 95.88 114 ILE A N 1
ATOM 875 C CA . ILE A 1 114 ? -6.263 -11.987 -2.706 1.00 95.88 114 ILE A CA 1
ATOM 876 C C . ILE A 1 114 ? -7.426 -11.072 -3.123 1.00 95.88 114 ILE A C 1
ATOM 878 O O . ILE A 1 114 ? -7.204 -9.929 -3.503 1.00 95.88 114 ILE A O 1
ATOM 882 N N . ASP A 1 115 ? -8.667 -11.542 -2.997 1.00 96.56 115 ASP A N 1
ATOM 883 C CA . ASP A 1 115 ? -9.898 -10.785 -3.258 1.00 96.56 115 ASP A CA 1
ATOM 884 C C . ASP A 1 115 ? -10.229 -9.761 -2.157 1.00 96.56 115 ASP A C 1
ATOM 886 O O . ASP A 1 115 ? -11.119 -8.928 -2.322 1.00 96.56 115 ASP A O 1
ATOM 890 N N . LYS A 1 116 ? -9.485 -9.794 -1.046 1.00 98.12 116 LYS A N 1
ATOM 891 C CA . LYS A 1 116 ? -9.556 -8.853 0.075 1.00 98.12 116 LYS A CA 1
ATOM 892 C C . LYS A 1 116 ? -8.422 -7.821 0.056 1.00 98.12 116 LYS A C 1
ATOM 894 O O . LYS A 1 116 ? -8.309 -7.046 1.007 1.00 98.12 116 LYS A O 1
ATOM 899 N N . VAL A 1 117 ? -7.616 -7.767 -1.009 1.00 98.44 117 VAL A N 1
ATOM 900 C CA . VAL A 1 117 ? -6.545 -6.774 -1.188 1.00 98.44 117 VAL A CA 1
ATOM 901 C C . VAL A 1 117 ? -6.736 -6.001 -2.493 1.00 98.44 117 VAL A C 1
ATOM 903 O O . VAL A 1 117 ? -6.818 -6.579 -3.572 1.00 98.44 117 VAL A O 1
ATOM 906 N N . VAL A 1 118 ? -6.759 -4.672 -2.401 1.00 98.31 118 VAL A N 1
ATOM 907 C CA . VAL A 1 118 ? -6.775 -3.752 -3.546 1.00 98.31 118 VAL A CA 1
ATOM 908 C C . VAL A 1 118 ? -5.418 -3.055 -3.635 1.00 98.31 118 VAL A C 1
ATOM 910 O O . VAL A 1 118 ? -5.129 -2.133 -2.871 1.00 98.31 118 VAL A O 1
ATOM 913 N N . GLU A 1 119 ? -4.587 -3.488 -4.582 1.00 97.50 119 GLU A N 1
ATOM 914 C CA . GLU A 1 119 ? -3.276 -2.897 -4.879 1.00 97.50 119 GLU A CA 1
ATOM 915 C C . GLU A 1 119 ? -3.434 -1.691 -5.819 1.00 97.50 119 GLU A C 1
ATOM 917 O O . GLU A 1 119 ? -3.370 -1.807 -7.045 1.00 97.50 119 GLU A O 1
ATOM 922 N N . VAL A 1 120 ? -3.661 -0.499 -5.257 1.00 96.88 120 VAL A N 1
ATOM 923 C CA . VAL A 1 120 ? -3.990 0.700 -6.056 1.00 96.88 120 VAL A CA 1
ATOM 924 C C . VAL A 1 120 ? -2.857 1.126 -6.988 1.00 96.88 120 VAL A C 1
ATOM 926 O O . VAL A 1 120 ? -3.116 1.683 -8.052 1.00 96.88 120 VAL A O 1
ATOM 929 N N . HIS A 1 121 ? -1.605 0.841 -6.623 1.00 95.31 121 HIS A N 1
ATOM 930 C CA . HIS A 1 121 ? -0.423 1.148 -7.430 1.00 95.31 121 HIS A CA 1
ATOM 931 C C . HIS A 1 121 ? 0.115 -0.075 -8.179 1.00 95.31 121 HIS A C 1
ATOM 933 O O . HIS A 1 121 ? 1.266 -0.070 -8.619 1.00 95.31 121 HIS A O 1
ATOM 939 N N . GLY A 1 122 ? -0.721 -1.097 -8.371 1.00 95.25 122 GLY A N 1
ATOM 940 C CA . GLY A 1 122 ? -0.327 -2.342 -9.012 1.00 95.25 122 GLY A CA 1
ATOM 941 C C . GLY A 1 122 ? 0.665 -3.130 -8.161 1.00 95.25 122 GLY A C 1
ATOM 942 O O . GLY A 1 122 ? 0.728 -2.970 -6.947 1.00 95.25 122 GLY A O 1
ATOM 943 N N . THR A 1 123 ? 1.455 -3.986 -8.799 1.00 95.12 123 THR A N 1
ATOM 944 C CA . THR A 1 123 ? 2.276 -4.966 -8.089 1.00 95.12 123 THR A CA 1
ATOM 945 C C . THR A 1 123 ? 3.653 -5.147 -8.709 1.00 95.12 123 THR A C 1
ATOM 947 O O . THR A 1 123 ? 3.855 -5.112 -9.926 1.00 95.12 123 THR A O 1
ATOM 950 N N . PHE A 1 124 ? 4.628 -5.384 -7.840 1.00 91.75 124 PHE A N 1
ATOM 951 C CA . PHE A 1 124 ? 5.997 -5.718 -8.206 1.00 91.75 124 PHE A CA 1
ATOM 952 C C . PHE A 1 124 ? 6.143 -7.174 -8.681 1.00 91.75 124 PHE A C 1
ATOM 954 O O . PHE A 1 124 ? 7.146 -7.543 -9.290 1.00 91.75 124 PHE A O 1
ATOM 961 N N . ARG A 1 125 ? 5.141 -8.024 -8.426 1.00 94.25 125 ARG A N 1
ATOM 962 C CA . ARG A 1 125 ? 5.209 -9.471 -8.689 1.00 94.25 125 ARG A CA 1
ATOM 963 C C . ARG A 1 125 ? 5.016 -9.845 -10.160 1.00 94.25 125 ARG A C 1
ATOM 965 O O . ARG A 1 125 ? 5.308 -10.976 -10.544 1.00 94.25 125 ARG A O 1
ATOM 972 N N . PHE A 1 126 ? 4.598 -8.900 -10.999 1.00 97.00 126 PHE A N 1
ATOM 973 C CA . PHE A 1 126 ? 4.361 -9.121 -12.423 1.00 97.00 126 PHE A CA 1
ATOM 974 C C . PHE A 1 126 ? 5.052 -8.065 -13.279 1.00 97.00 126 PHE A C 1
ATOM 976 O O . PHE A 1 126 ? 5.250 -6.927 -12.863 1.00 97.00 126 PHE A O 1
ATOM 983 N N . SER A 1 127 ? 5.393 -8.447 -14.503 1.00 97.69 127 SER A N 1
ATOM 984 C CA . SER A 1 127 ? 5.748 -7.532 -15.585 1.00 97.69 127 SER A CA 1
ATOM 985 C C . SER A 1 127 ? 4.607 -7.456 -16.593 1.00 97.69 127 SER A C 1
ATOM 987 O O . SER A 1 127 ? 3.913 -8.449 -16.814 1.00 97.69 127 SER A O 1
ATOM 989 N N . ILE A 1 128 ? 4.436 -6.298 -17.220 1.00 98.00 128 ILE A N 1
ATOM 990 C CA . ILE A 1 128 ? 3.400 -6.034 -18.215 1.00 98.00 128 ILE A CA 1
ATOM 991 C C . ILE A 1 128 ? 3.998 -5.316 -19.425 1.00 98.00 128 ILE A C 1
ATOM 993 O O . ILE A 1 128 ? 4.825 -4.410 -19.284 1.00 98.00 128 ILE A O 1
ATOM 997 N N . CYS A 1 129 ? 3.578 -5.713 -20.624 1.00 98.25 129 CYS A N 1
ATOM 998 C CA . CYS A 1 129 ? 3.897 -4.991 -21.846 1.00 98.25 129 CYS A CA 1
ATOM 999 C C . CYS A 1 129 ? 3.097 -3.692 -21.927 1.00 98.25 129 CYS A C 1
ATOM 1001 O O . CYS A 1 129 ? 1.874 -3.685 -21.777 1.00 98.25 129 CYS A O 1
ATOM 1003 N N . TRP A 1 130 ? 3.784 -2.588 -22.207 1.00 96.81 130 TRP A N 1
ATOM 1004 C CA . TRP A 1 130 ? 3.149 -1.293 -22.391 1.00 96.81 130 TRP A CA 1
ATOM 1005 C C . TRP A 1 130 ? 2.193 -1.282 -23.588 1.00 96.81 130 TRP A C 1
ATOM 1007 O O . TRP A 1 130 ? 1.104 -0.719 -23.483 1.00 96.81 130 TRP A O 1
ATOM 1017 N N . ASP A 1 131 ? 2.552 -1.958 -24.675 1.00 97.19 131 ASP A N 1
ATOM 1018 C CA . ASP A 1 131 ? 1.802 -1.936 -25.929 1.00 97.19 131 ASP A CA 1
ATOM 1019 C C . ASP A 1 131 ? 0.641 -2.940 -25.925 1.00 97.19 131 ASP A C 1
ATOM 1021 O O . ASP A 1 131 ? -0.525 -2.552 -25.946 1.00 97.19 131 ASP A O 1
ATOM 1025 N N . CYS A 1 132 ? 0.944 -4.241 -25.848 1.00 97.75 132 CYS A N 1
ATOM 1026 C CA . CYS A 1 132 ? -0.061 -5.302 -26.002 1.00 97.75 132 CYS A CA 1
ATOM 1027 C C . CYS A 1 132 ? -0.697 -5.780 -24.690 1.00 97.75 132 CYS A C 1
ATOM 1029 O O . CYS A 1 132 ? -1.584 -6.629 -24.721 1.00 97.75 132 CYS A O 1
ATOM 1031 N N . LYS A 1 133 ? -0.248 -5.256 -23.542 1.00 97.12 133 LYS A N 1
ATOM 1032 C CA . LYS A 1 133 ? -0.720 -5.627 -22.195 1.00 97.12 133 LYS A CA 1
ATOM 1033 C C . LYS A 1 133 ? -0.486 -7.089 -21.796 1.00 97.12 133 LYS A C 1
ATOM 1035 O O . LYS A 1 133 ? -1.004 -7.511 -20.766 1.00 97.12 133 LYS A O 1
ATOM 1040 N N . ASP A 1 134 ? 0.333 -7.835 -22.546 1.00 98.00 134 ASP A N 1
ATOM 1041 C CA . ASP A 1 134 ? 0.790 -9.168 -22.138 1.00 98.00 134 ASP A CA 1
ATOM 1042 C C . ASP A 1 134 ? 1.452 -9.087 -20.757 1.00 98.00 134 ASP A C 1
ATOM 1044 O O . ASP A 1 134 ? 2.365 -8.282 -20.544 1.00 98.00 134 ASP A O 1
ATOM 1048 N N . ARG A 1 135 ? 0.957 -9.893 -19.817 1.00 97.81 135 ARG A N 1
ATOM 1049 C CA . ARG A 1 135 ? 1.315 -9.837 -18.400 1.00 97.81 135 ARG A CA 1
ATOM 1050 C C . ARG A 1 135 ? 1.863 -11.184 -17.966 1.00 97.81 135 ARG A C 1
ATOM 1052 O O . ARG A 1 135 ? 1.220 -12.212 -18.155 1.00 97.81 135 ARG A O 1
ATOM 1059 N N . ARG A 1 136 ? 3.045 -11.173 -17.357 1.00 97.69 136 ARG A N 1
ATOM 1060 C CA . ARG A 1 136 ? 3.777 -12.378 -16.945 1.00 97.69 136 ARG A CA 1
ATOM 1061 C C . ARG A 1 136 ? 4.336 -12.213 -15.548 1.00 97.69 136 ARG A C 1
ATOM 1063 O O . ARG A 1 136 ? 4.565 -11.088 -15.103 1.00 97.69 136 ARG A O 1
ATOM 1070 N N . GLU A 1 137 ? 4.579 -13.326 -14.869 1.00 97.31 137 GLU A N 1
ATOM 1071 C CA . GLU A 1 137 ? 5.291 -13.309 -13.594 1.00 97.31 137 GLU A CA 1
ATOM 1072 C C . GLU A 1 137 ? 6.647 -12.625 -13.757 1.00 97.31 137 GLU A C 1
ATOM 1074 O O . GLU A 1 137 ? 7.391 -12.901 -14.704 1.00 97.31 137 GLU A O 1
ATOM 1079 N N . MET A 1 138 ? 6.969 -11.734 -12.821 1.00 97.06 138 MET A N 1
ATOM 1080 C CA . MET A 1 138 ? 8.179 -10.916 -12.865 1.00 97.06 138 MET A CA 1
ATOM 1081 C C . MET A 1 138 ? 9.442 -11.772 -13.008 1.00 97.06 138 MET A C 1
ATOM 1083 O O . MET A 1 138 ? 10.354 -11.406 -13.747 1.00 97.06 138 MET A O 1
ATOM 1087 N N . GLN A 1 139 ? 9.466 -12.938 -12.357 1.00 96.31 139 GLN A N 1
ATOM 1088 C CA . GLN A 1 139 ? 10.607 -13.848 -12.371 1.00 96.31 139 GLN A CA 1
ATOM 1089 C C . GLN A 1 139 ? 11.008 -14.265 -13.794 1.00 96.31 139 GLN A C 1
ATOM 1091 O O . GLN A 1 139 ? 12.194 -14.246 -14.109 1.00 96.31 139 GLN A O 1
ATOM 1096 N N . SER A 1 140 ? 10.037 -14.521 -14.679 1.00 96.88 140 SER A N 1
ATOM 1097 C CA . SER A 1 140 ? 10.304 -14.891 -16.078 1.00 96.88 140 SER A CA 1
ATOM 1098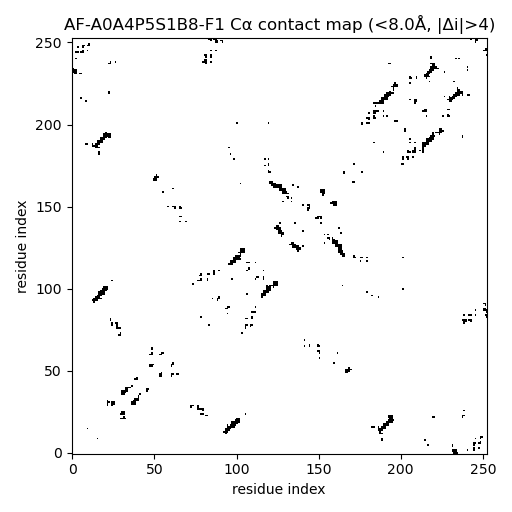 C C . SER A 1 140 ? 11.048 -13.797 -16.856 1.00 96.88 140 SER A C 1
ATOM 1100 O O . SER A 1 140 ? 11.922 -14.084 -17.675 1.00 96.88 140 SER A O 1
ATOM 1102 N N . THR A 1 141 ? 10.743 -12.530 -16.570 1.00 97.81 141 THR A N 1
ATOM 1103 C CA . THR A 1 141 ? 11.435 -11.381 -17.160 1.00 97.81 141 THR A CA 1
ATOM 1104 C C . THR A 1 141 ? 12.806 -11.190 -16.518 1.00 97.81 141 THR A C 1
ATOM 1106 O O . THR A 1 141 ? 13.785 -10.978 -17.229 1.00 97.81 141 THR A O 1
ATOM 1109 N N . LEU A 1 142 ? 12.917 -11.339 -15.194 1.00 97.69 142 LEU A N 1
ATOM 1110 C CA . LEU A 1 142 ? 14.198 -11.241 -14.487 1.00 97.69 142 LEU A CA 1
ATOM 1111 C C . LEU A 1 142 ? 15.195 -12.333 -14.890 1.00 97.69 142 LEU A C 1
ATOM 1113 O O . LEU A 1 142 ? 16.390 -12.057 -14.954 1.00 97.69 142 LEU A O 1
ATOM 1117 N N . ASP A 1 143 ? 14.738 -13.542 -15.212 1.00 98.12 143 ASP A N 1
ATOM 1118 C CA . ASP A 1 143 ? 15.607 -14.615 -15.709 1.00 98.12 143 ASP A CA 1
ATOM 1119 C C . ASP A 1 143 ? 16.278 -14.235 -17.037 1.00 98.12 143 ASP A C 1
ATOM 1121 O O . ASP A 1 143 ? 17.457 -14.530 -17.236 1.00 98.12 143 ASP A O 1
ATOM 1125 N N . ARG A 1 144 ? 15.586 -13.486 -17.905 1.00 98.19 144 ARG A N 1
ATOM 1126 C CA . ARG A 1 144 ? 16.177 -12.931 -19.135 1.00 98.19 144 ARG A CA 1
ATOM 1127 C C . ARG A 1 144 ? 17.231 -11.870 -18.832 1.00 98.19 144 ARG A C 1
ATOM 1129 O O . ARG A 1 144 ? 18.303 -11.897 -19.431 1.00 98.19 144 ARG A O 1
ATOM 1136 N N . VAL A 1 145 ? 16.971 -11.001 -17.852 1.00 98.06 145 VAL A N 1
ATOM 1137 C CA . VAL A 1 145 ? 17.958 -10.008 -17.394 1.00 98.06 145 VAL A CA 1
ATOM 1138 C C . VAL A 1 145 ? 19.220 -10.700 -16.878 1.00 98.06 145 VAL A C 1
ATOM 1140 O O . VAL A 1 145 ? 20.325 -10.334 -17.273 1.00 98.06 145 VAL A O 1
ATOM 1143 N N . ARG A 1 146 ? 19.075 -11.758 -16.067 1.00 97.88 146 ARG A N 1
ATOM 1144 C CA . ARG A 1 146 ? 20.211 -12.572 -15.592 1.00 97.88 146 ARG A CA 1
ATOM 1145 C C . ARG A 1 146 ? 20.954 -13.277 -16.730 1.00 97.88 146 ARG A C 1
ATOM 1147 O O . ARG A 1 146 ? 22.163 -13.458 -16.633 1.00 97.88 146 ARG A O 1
ATOM 1154 N N . ALA A 1 147 ? 20.254 -13.643 -17.802 1.00 98.00 147 ALA A N 1
ATOM 1155 C CA . ALA A 1 147 ? 20.833 -14.245 -19.002 1.00 98.00 147 ALA A CA 1
ATOM 1156 C C . ALA A 1 147 ? 21.514 -13.234 -19.951 1.00 98.00 147 ALA A C 1
ATOM 1158 O O . ALA A 1 147 ? 22.015 -13.635 -20.999 1.00 98.00 147 ALA A O 1
ATOM 1159 N N . GLY A 1 148 ? 21.564 -11.944 -19.593 1.00 97.44 148 GLY A N 1
ATOM 1160 C CA . GLY A 1 148 ? 22.275 -10.914 -20.354 1.00 97.44 148 GLY A CA 1
ATOM 1161 C C . GLY A 1 148 ? 21.405 -10.075 -21.293 1.00 97.44 148 GLY A C 1
ATOM 1162 O O . GLY A 1 148 ? 21.958 -9.387 -22.145 1.00 97.44 148 GLY A O 1
ATOM 1163 N N . ASP A 1 149 ? 20.077 -10.103 -21.143 1.00 97.94 149 ASP A N 1
ATOM 1164 C CA . ASP A 1 149 ? 19.132 -9.201 -21.822 1.00 97.94 149 ASP A CA 1
ATOM 1165 C C . ASP A 1 149 ? 18.773 -8.023 -20.886 1.00 97.94 149 ASP A C 1
ATOM 1167 O O . ASP A 1 149 ? 17.838 -8.136 -20.093 1.00 97.94 149 ASP A O 1
ATOM 1171 N N . PRO A 1 150 ? 19.531 -6.906 -20.875 1.00 96.94 150 PRO A N 1
ATOM 1172 C CA . PRO A 1 150 ? 19.400 -5.873 -19.843 1.00 96.94 150 PRO A CA 1
ATOM 1173 C C . PRO A 1 150 ? 18.116 -5.034 -19.957 1.00 96.94 150 PRO A C 1
ATOM 1175 O O . PRO A 1 150 ? 17.744 -4.372 -18.989 1.00 96.94 150 PRO A O 1
ATOM 1178 N N . ASP A 1 151 ? 17.438 -5.045 -21.108 1.00 97.81 151 ASP A N 1
ATOM 1179 C CA . ASP A 1 151 ? 16.148 -4.378 -21.339 1.00 97.81 151 ASP A CA 1
ATOM 1180 C C . ASP A 1 151 ? 15.208 -5.305 -22.129 1.00 97.81 151 ASP A C 1
ATOM 1182 O O . ASP A 1 151 ? 15.039 -5.140 -23.341 1.00 97.81 151 ASP A O 1
ATOM 1186 N N . PRO A 1 152 ? 14.612 -6.311 -21.460 1.00 98.06 152 PRO A N 1
ATOM 1187 C CA . PRO A 1 152 ? 13.846 -7.340 -22.140 1.00 98.06 152 PRO A CA 1
ATOM 1188 C C . PRO A 1 152 ? 12.621 -6.788 -22.879 1.00 98.06 152 PRO A C 1
ATOM 1190 O O . PRO A 1 152 ? 11.730 -6.185 -22.280 1.00 98.06 152 PRO A O 1
ATOM 1193 N N . SER A 1 153 ? 12.515 -7.078 -24.176 1.00 98.06 153 SER A N 1
ATOM 1194 C CA . SER A 1 153 ? 11.320 -6.772 -24.976 1.00 98.06 153 SER A CA 1
ATOM 1195 C C . SER A 1 153 ? 10.185 -7.774 -24.742 1.00 98.06 153 SER A C 1
ATOM 1197 O O . SER A 1 153 ? 10.402 -8.912 -24.312 1.00 98.06 153 SER A O 1
ATOM 1199 N N . CYS A 1 154 ? 8.946 -7.382 -25.035 1.00 98.50 154 CYS A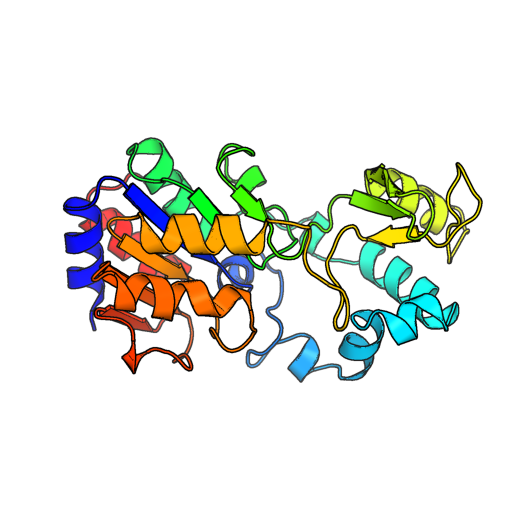 N 1
ATOM 1200 C CA . CYS A 1 154 ? 7.793 -8.269 -24.946 1.00 98.50 154 CYS A CA 1
ATOM 1201 C C . CYS A 1 154 ? 7.934 -9.451 -25.913 1.00 98.50 154 CYS A C 1
ATOM 1203 O O . CYS A 1 154 ? 8.136 -9.263 -27.110 1.00 98.50 154 CYS A O 1
ATOM 1205 N N . GLN A 1 155 ? 7.748 -10.674 -25.413 1.00 97.06 155 GLN A N 1
ATOM 1206 C CA . GLN A 1 155 ? 7.860 -11.886 -26.233 1.00 97.06 155 GLN A CA 1
ATOM 1207 C C . GLN A 1 155 ? 6.693 -12.064 -27.222 1.00 97.06 155 GLN A C 1
ATOM 1209 O O . GLN A 1 155 ? 6.788 -12.908 -28.107 1.00 97.06 155 GLN A O 1
ATOM 1214 N N . LEU A 1 156 ? 5.603 -11.298 -27.073 1.00 98.00 156 LEU A N 1
ATOM 1215 C CA . LEU A 1 156 ? 4.437 -11.353 -27.959 1.00 98.00 156 LEU A CA 1
ATOM 1216 C C . LEU A 1 156 ? 4.489 -10.308 -29.084 1.00 98.00 156 LEU A C 1
ATOM 1218 O O . LEU A 1 156 ? 4.191 -10.641 -30.226 1.00 98.00 156 LEU A O 1
ATOM 1222 N N . CYS A 1 157 ? 4.855 -9.057 -28.781 1.00 98.38 157 CYS A N 1
ATOM 1223 C CA . CYS A 1 157 ? 4.821 -7.958 -29.760 1.00 98.38 157 CYS A CA 1
ATOM 1224 C C . CYS A 1 157 ? 6.144 -7.197 -29.941 1.00 98.38 157 CYS A C 1
ATOM 1226 O O . CYS A 1 157 ? 6.194 -6.268 -30.740 1.00 98.38 157 CYS A O 1
ATOM 1228 N N . GLY A 1 158 ? 7.197 -7.528 -29.186 1.00 98.25 158 GLY A N 1
ATOM 1229 C CA . GLY A 1 158 ? 8.468 -6.790 -29.196 1.00 98.25 158 GLY A CA 1
ATOM 1230 C C . GLY A 1 158 ? 8.434 -5.429 -28.485 1.00 98.25 158 GLY A C 1
ATOM 1231 O O . GLY A 1 158 ? 9.454 -4.751 -28.437 1.00 98.25 158 GLY A O 1
ATOM 1232 N N . GLY A 1 159 ? 7.286 -5.040 -27.923 1.00 98.19 159 GLY A N 1
ATOM 1233 C CA . GLY A 1 159 ? 7.086 -3.778 -27.210 1.00 98.19 159 GLY A CA 1
ATOM 1234 C C . GLY A 1 159 ? 7.825 -3.672 -25.874 1.00 98.19 159 GLY A C 1
ATOM 1235 O O . GLY A 1 159 ? 8.434 -4.634 -25.396 1.00 98.19 159 GLY A O 1
ATOM 1236 N N . ILE A 1 160 ? 7.736 -2.503 -25.237 1.00 98.25 160 ILE A N 1
ATOM 1237 C CA . ILE A 1 160 ? 8.429 -2.230 -23.967 1.00 98.25 160 ILE A CA 1
ATOM 1238 C C . ILE A 1 160 ? 7.770 -3.028 -22.836 1.00 98.25 160 ILE A C 1
ATOM 1240 O O . ILE A 1 160 ? 6.552 -2.965 -22.645 1.00 98.25 160 ILE A O 1
ATOM 1244 N N . LEU A 1 161 ? 8.568 -3.765 -22.059 1.00 98.06 161 LEU A N 1
ATOM 1245 C CA . LEU A 1 161 ? 8.129 -4.340 -20.787 1.00 98.06 161 LEU A CA 1
ATOM 1246 C C . LEU A 1 161 ? 8.398 -3.361 -19.650 1.00 98.06 161 LEU A C 1
ATOM 1248 O O . LEU A 1 161 ? 9.403 -2.658 -19.646 1.00 98.06 161 LEU A O 1
ATOM 1252 N N . LYS A 1 162 ? 7.520 -3.364 -18.650 1.00 95.88 162 LYS A N 1
ATOM 1253 C CA . LYS A 1 162 ? 7.719 -2.668 -17.377 1.00 95.88 162 LYS A CA 1
ATOM 1254 C C . LYS A 1 162 ? 7.204 -3.546 -16.231 1.00 95.88 162 LYS A C 1
ATOM 1256 O O . LYS A 1 162 ? 6.496 -4.522 -16.468 1.00 95.88 162 LYS A O 1
ATOM 1261 N N . SER A 1 163 ? 7.515 -3.210 -14.981 1.00 95.50 163 SER A N 1
ATOM 1262 C CA . SER A 1 163 ? 6.815 -3.814 -13.832 1.00 95.50 163 SER A CA 1
ATOM 1263 C C . SER A 1 163 ? 5.334 -3.469 -13.864 1.00 95.50 163 SER A C 1
ATOM 1265 O O . SER A 1 163 ? 4.979 -2.364 -14.249 1.00 95.50 163 SER A O 1
ATOM 1267 N N . ASP A 1 164 ? 4.452 -4.330 -13.385 1.00 96.75 164 ASP A N 1
ATOM 1268 C CA . ASP A 1 164 ? 3.015 -4.055 -13.301 1.00 96.75 164 ASP A CA 1
ATOM 1269 C C . ASP A 1 164 ? 2.639 -3.100 -12.150 1.00 96.75 164 ASP A C 1
ATOM 1271 O O . ASP A 1 164 ? 1.592 -3.206 -11.526 1.00 96.75 164 ASP A O 1
ATOM 1275 N N . THR A 1 165 ? 3.522 -2.149 -11.860 1.00 95.00 165 THR A N 1
ATOM 1276 C CA . THR A 1 165 ? 3.335 -1.054 -10.913 1.00 95.00 165 THR A CA 1
ATOM 1277 C C . THR A 1 165 ? 2.850 0.190 -11.648 1.00 95.00 165 THR A C 1
ATOM 1279 O O . THR A 1 165 ? 3.096 0.341 -12.847 1.00 95.00 165 THR A O 1
ATOM 1282 N N . ILE A 1 166 ? 2.220 1.125 -10.951 1.00 93.56 166 ILE A N 1
ATOM 1283 C CA . ILE A 1 166 ? 1.874 2.431 -11.510 1.00 93.56 166 ILE A CA 1
ATOM 1284 C C . ILE A 1 166 ? 3.042 3.401 -11.306 1.00 93.56 166 ILE A C 1
ATOM 1286 O O . ILE A 1 166 ? 3.506 3.605 -10.187 1.00 93.56 166 ILE A O 1
ATOM 1290 N N . SER A 1 167 ? 3.523 3.983 -12.402 1.00 91.31 167 SER A N 1
ATOM 1291 C CA . SER A 1 167 ? 4.563 5.018 -12.403 1.00 91.31 167 SER A CA 1
ATOM 1292 C C . SER A 1 167 ? 3.974 6.421 -12.221 1.00 91.31 167 SER A C 1
ATOM 1294 O O . SER A 1 167 ? 2.808 6.665 -12.534 1.00 91.31 167 SER A O 1
ATOM 1296 N N . PHE A 1 168 ? 4.787 7.389 -11.800 1.00 87.38 168 PHE A N 1
ATOM 1297 C CA . PHE A 1 168 ? 4.397 8.798 -11.849 1.00 87.38 168 PHE A CA 1
ATOM 1298 C C . PHE A 1 168 ? 4.046 9.217 -13.280 1.00 87.38 168 PHE A C 1
ATOM 1300 O O . PHE A 1 168 ? 4.736 8.859 -14.238 1.00 87.38 168 PHE A O 1
ATOM 1307 N N . GLY A 1 169 ? 2.947 9.961 -13.419 1.00 88.00 169 GLY A N 1
ATOM 1308 C CA . GLY A 1 169 ? 2.380 10.346 -14.714 1.00 88.00 169 GLY A CA 1
ATOM 1309 C C . GLY A 1 169 ? 1.552 9.251 -15.400 1.00 88.00 169 GLY A C 1
ATOM 1310 O O . GLY A 1 169 ? 0.936 9.524 -16.427 1.00 88.00 169 GLY A O 1
ATOM 1311 N N . GLN A 1 170 ? 1.487 8.035 -14.847 1.00 92.38 170 GLN A N 1
ATOM 1312 C CA . GLN A 1 170 ? 0.602 6.979 -15.331 1.00 92.38 170 GLN A CA 1
ATOM 1313 C C . GLN A 1 170 ? -0.762 7.054 -14.630 1.00 92.38 170 GLN A C 1
ATOM 1315 O O . GLN A 1 170 ? -0.844 7.243 -13.417 1.00 92.38 170 GLN A O 1
ATOM 1320 N N . ALA A 1 171 ? -1.844 6.856 -15.385 1.00 92.62 171 ALA A N 1
ATOM 1321 C CA . ALA A 1 171 ? -3.169 6.678 -14.801 1.00 92.62 171 ALA A CA 1
ATOM 1322 C C . ALA A 1 171 ? -3.250 5.373 -13.988 1.00 92.62 171 ALA A C 1
ATOM 1324 O O . ALA A 1 171 ? -2.677 4.350 -14.377 1.00 92.62 171 ALA A O 1
ATOM 1325 N N . LEU A 1 172 ? -4.007 5.404 -12.886 1.00 93.69 172 LEU A N 1
ATOM 1326 C CA . LEU A 1 172 ? -4.393 4.192 -12.161 1.00 93.69 172 LEU A CA 1
ATOM 1327 C C . LEU A 1 172 ? -5.203 3.255 -13.071 1.00 93.69 172 LEU A C 1
ATOM 1329 O O . LEU A 1 172 ? -5.779 3.686 -14.075 1.00 93.69 172 LEU A O 1
ATOM 1333 N N . ALA A 1 173 ? -5.275 1.976 -12.699 1.00 92.69 173 ALA A N 1
ATOM 1334 C CA . ALA A 1 173 ? -6.133 1.026 -13.398 1.00 92.69 173 ALA A CA 1
ATOM 1335 C C . ALA A 1 173 ? -7.599 1.520 -13.409 1.00 92.69 173 ALA A C 1
ATOM 1337 O O . ALA A 1 173 ? -8.066 2.065 -12.403 1.00 92.69 173 ALA A O 1
ATOM 1338 N N . PRO A 1 174 ? -8.342 1.350 -14.518 1.00 93.00 174 PRO A N 1
ATOM 1339 C CA . PRO A 1 174 ? -9.729 1.800 -14.598 1.00 93.00 174 PRO A CA 1
ATOM 1340 C C . PRO A 1 174 ? -10.579 1.261 -13.441 1.00 93.00 174 PRO A C 1
ATOM 1342 O O . PRO A 1 174 ? -10.537 0.072 -13.138 1.00 93.00 174 PRO A O 1
ATOM 1345 N N . GLY A 1 175 ? -11.338 2.141 -12.784 1.00 95.50 175 GLY A N 1
ATOM 1346 C CA . GLY A 1 175 ? -12.256 1.787 -11.697 1.00 95.50 175 GLY A CA 1
ATOM 1347 C C . GLY A 1 175 ? -11.612 1.451 -10.344 1.00 95.50 175 GLY A C 1
ATOM 1348 O O . GLY A 1 175 ? -12.333 1.421 -9.350 1.00 95.50 175 GLY A O 1
ATOM 1349 N N . ILE A 1 176 ? -10.287 1.261 -10.247 1.00 96.38 176 ILE A N 1
ATOM 1350 C CA . ILE A 1 176 ? -9.647 0.857 -8.977 1.00 96.38 176 ILE A CA 1
ATOM 1351 C C . ILE A 1 176 ? -9.760 1.937 -7.897 1.00 96.38 176 ILE A C 1
ATOM 1353 O O . ILE A 1 176 ? -9.963 1.641 -6.721 1.00 96.38 176 ILE A O 1
ATOM 1357 N N . LEU A 1 177 ? -9.672 3.207 -8.305 1.00 96.00 177 LEU A N 1
ATOM 1358 C CA . LEU A 1 177 ? -9.853 4.332 -7.398 1.00 96.00 177 LEU A CA 1
ATOM 1359 C C . LEU A 1 177 ? -11.304 4.415 -6.928 1.00 96.00 177 LEU A C 1
ATOM 1361 O O . LEU A 1 177 ? -11.539 4.528 -5.731 1.00 96.00 177 LEU A O 1
ATOM 1365 N N . ASP A 1 178 ? -12.267 4.318 -7.846 1.00 97.12 178 ASP A N 1
ATOM 1366 C CA . ASP A 1 178 ? -13.693 4.364 -7.507 1.00 97.12 178 ASP A CA 1
ATOM 1367 C C . ASP A 1 178 ? -14.065 3.229 -6.54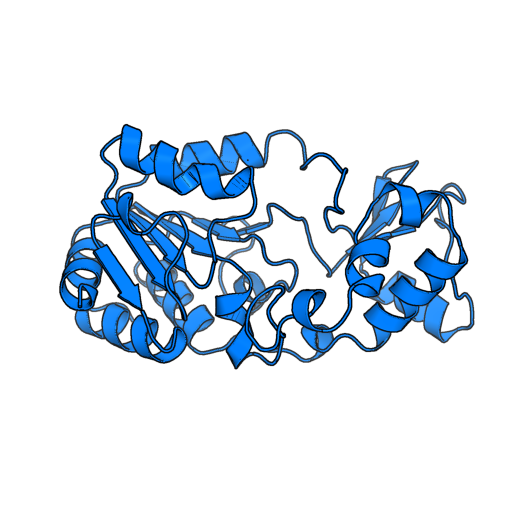8 1.00 97.12 178 ASP A C 1
ATOM 1369 O O . ASP A 1 178 ? -14.787 3.443 -5.575 1.00 97.12 178 ASP A O 1
ATOM 1373 N N . GLN A 1 179 ? -13.505 2.038 -6.769 1.00 97.38 179 GLN A N 1
ATOM 1374 C CA . GLN A 1 179 ? -13.636 0.902 -5.867 1.00 97.38 179 GLN A CA 1
ATOM 1375 C C . GLN A 1 179 ? -13.063 1.217 -4.474 1.00 97.38 179 GLN A C 1
ATOM 1377 O O . GLN A 1 179 ? -13.760 1.042 -3.476 1.00 97.38 179 GLN A O 1
ATOM 1382 N N . ALA A 1 180 ? -11.827 1.721 -4.390 1.00 97.94 180 ALA A N 1
ATOM 1383 C CA . ALA A 1 180 ? -11.190 2.085 -3.122 1.00 97.94 180 ALA A CA 1
ATOM 1384 C C . ALA A 1 180 ? -11.977 3.160 -2.349 1.00 97.94 180 ALA A C 1
ATOM 1386 O O . ALA A 1 180 ? -12.192 3.035 -1.142 1.00 97.94 180 ALA A O 1
ATOM 1387 N N . LEU A 1 181 ? -12.449 4.201 -3.041 1.00 98.25 181 LEU A N 1
ATOM 1388 C CA . LEU A 1 181 ? -13.266 5.256 -2.440 1.00 98.25 181 LEU A CA 1
ATOM 1389 C C . LEU A 1 181 ? -14.629 4.722 -1.983 1.00 98.25 181 LEU A C 1
ATOM 1391 O O . LEU A 1 181 ? -15.081 5.070 -0.895 1.00 98.25 181 LEU A O 1
ATOM 1395 N N . SER A 1 182 ? -15.247 3.829 -2.760 1.00 98.31 182 SER A N 1
ATOM 1396 C CA . SER A 1 182 ? -16.500 3.171 -2.384 1.00 98.31 182 SER A CA 1
ATOM 1397 C C . SER A 1 182 ? -16.358 2.369 -1.088 1.00 98.31 182 SER A C 1
ATOM 1399 O O . SER A 1 182 ? -17.211 2.486 -0.209 1.00 98.31 182 SER A O 1
ATOM 1401 N N . TYR A 1 183 ? -15.265 1.619 -0.906 1.00 98.56 183 TYR A N 1
ATOM 1402 C CA . TYR A 1 183 ? -15.003 0.928 0.361 1.00 98.56 183 TYR A CA 1
ATOM 1403 C C . TYR A 1 183 ? -14.900 1.905 1.535 1.00 98.56 183 TYR A C 1
ATOM 1405 O O . TYR A 1 183 ? -15.528 1.689 2.569 1.00 98.56 183 TYR A O 1
ATOM 1413 N N . ALA A 1 184 ? -14.162 3.005 1.365 1.00 98.38 184 ALA A N 1
ATOM 1414 C CA . ALA A 1 184 ? -14.001 4.019 2.406 1.00 98.38 184 ALA A CA 1
ATOM 1415 C C . ALA A 1 184 ? -15.322 4.713 2.788 1.00 98.38 184 ALA A C 1
ATOM 1417 O O . ALA A 1 184 ? -15.526 5.058 3.947 1.00 98.38 184 ALA A O 1
ATOM 1418 N N . GLU A 1 185 ? -16.225 4.925 1.830 1.00 98.44 185 GLU A N 1
ATOM 1419 C CA . GLU A 1 185 ? -17.525 5.566 2.064 1.00 98.44 185 GLU A CA 1
ATOM 1420 C C . GLU A 1 185 ? -18.556 4.653 2.726 1.00 98.44 185 GLU A C 1
ATOM 1422 O O . GLU A 1 185 ? -19.492 5.149 3.352 1.00 98.44 185 GLU A O 1
ATOM 1427 N N . ASN A 1 186 ? -18.410 3.338 2.554 1.00 98.31 186 ASN A N 1
ATOM 1428 C CA . ASN A 1 186 ? -19.399 2.352 2.977 1.00 98.31 186 ASN A CA 1
ATOM 1429 C C . ASN A 1 186 ? -18.939 1.498 4.166 1.00 98.31 186 ASN A C 1
ATOM 1431 O O . ASN A 1 186 ? -19.659 0.577 4.547 1.00 98.31 186 ASN A O 1
ATOM 1435 N N . CYS A 1 187 ? -17.768 1.751 4.750 1.00 98.62 187 CYS A N 1
ATOM 1436 C CA . CYS A 1 187 ? -17.305 1.040 5.938 1.00 98.62 187 CYS A CA 1
ATOM 1437 C C . CYS A 1 187 ? -17.778 1.706 7.240 1.00 98.62 187 CYS A C 1
ATOM 1439 O O . CYS A 1 187 ? -18.340 2.797 7.244 1.00 98.62 187 CYS A O 1
ATOM 1441 N N . GLU A 1 188 ? -17.580 1.026 8.367 1.00 98.69 188 GLU A N 1
ATOM 1442 C CA . GLU A 1 188 ? -17.890 1.570 9.700 1.00 98.69 188 GLU A CA 1
ATOM 1443 C C . GLU A 1 188 ? -16.666 2.233 10.340 1.00 98.69 188 GLU A C 1
ATOM 1445 O O . GLU A 1 188 ? -16.794 3.166 11.140 1.00 98.69 188 GLU A O 1
ATOM 1450 N N . LEU A 1 189 ? -15.479 1.760 9.954 1.00 98.88 189 LEU A N 1
ATOM 1451 C CA . LEU A 1 189 ? -14.186 2.256 10.391 1.00 98.88 189 LEU A CA 1
ATOM 1452 C C . LEU A 1 189 ? -13.179 2.158 9.240 1.00 98.88 189 LEU A C 1
ATOM 1454 O O . LEU A 1 189 ? -12.954 1.079 8.688 1.00 98.88 189 LEU A O 1
ATOM 1458 N N . LEU A 1 190 ? -12.545 3.285 8.924 1.00 98.88 190 LEU A N 1
ATOM 1459 C CA . LEU A 1 190 ? -11.354 3.361 8.086 1.00 98.88 190 LEU A CA 1
ATOM 1460 C C . LEU A 1 190 ? -10.127 3.523 8.989 1.00 98.88 190 LEU A C 1
ATOM 1462 O O . LEU A 1 190 ? -10.064 4.462 9.783 1.00 98.88 190 LEU A O 1
ATOM 1466 N N . ILE A 1 191 ? -9.140 2.642 8.837 1.00 98.81 191 ILE A N 1
ATOM 1467 C CA . ILE A 1 191 ? -7.851 2.737 9.532 1.00 98.81 191 ILE A CA 1
ATOM 1468 C C . ILE A 1 191 ? -6.757 2.975 8.493 1.00 98.81 191 ILE A C 1
ATOM 1470 O O . ILE A 1 191 ? -6.478 2.099 7.678 1.00 98.81 191 ILE A O 1
ATOM 1474 N N . ALA A 1 192 ? -6.135 4.150 8.508 1.00 98.69 192 ALA A N 1
ATOM 1475 C CA . ALA A 1 192 ? -4.946 4.424 7.710 1.00 98.69 192 ALA A CA 1
ATOM 1476 C C . ALA A 1 192 ? -3.691 4.036 8.501 1.00 98.69 192 ALA A C 1
ATOM 1478 O O . ALA A 1 192 ? -3.512 4.483 9.632 1.00 98.69 192 ALA A O 1
ATOM 1479 N N . VAL A 1 193 ? -2.828 3.210 7.914 1.00 98.56 193 VAL A N 1
ATOM 1480 C CA . VAL A 1 193 ? -1.662 2.619 8.578 1.00 98.56 193 VAL A CA 1
ATOM 1481 C C . VAL A 1 193 ? -0.403 2.841 7.746 1.00 98.56 193 VAL A C 1
ATOM 1483 O O . VAL A 1 193 ? -0.354 2.473 6.570 1.00 98.56 193 VAL A O 1
ATOM 1486 N N . GLY A 1 194 ? 0.6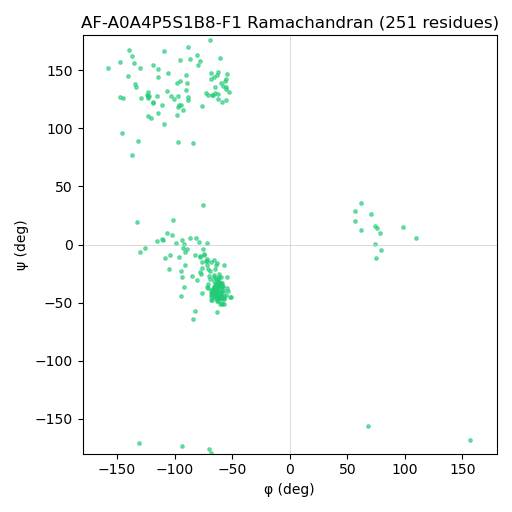37 3.418 8.346 1.00 96.94 194 GLY A N 1
ATOM 1487 C CA . GLY A 1 194 ? 1.951 3.524 7.703 1.00 96.94 194 GLY A CA 1
ATOM 1488 C C . GLY A 1 194 ? 1.945 4.351 6.415 1.00 96.94 194 GLY A C 1
ATOM 1489 O O . GLY A 1 194 ? 2.615 4.009 5.442 1.00 96.94 194 GLY A O 1
ATOM 1490 N N . THR A 1 195 ? 1.142 5.409 6.356 1.00 95.56 195 THR A N 1
ATOM 1491 C CA . THR A 1 195 ? 1.014 6.278 5.184 1.00 95.56 195 THR A CA 1
ATOM 1492 C C . THR A 1 195 ? 1.079 7.739 5.601 1.00 95.56 195 THR A C 1
ATOM 1494 O O . THR A 1 195 ? 0.413 8.158 6.541 1.00 95.56 195 THR A O 1
ATOM 1497 N N . THR A 1 196 ? 1.844 8.541 4.859 1.00 92.38 196 THR A N 1
ATOM 1498 C CA . THR A 1 196 ? 1.926 9.998 5.060 1.00 92.38 196 THR A CA 1
ATOM 1499 C C . THR A 1 196 ? 0.655 10.726 4.625 1.00 92.38 196 THR A C 1
ATOM 1501 O O . THR A 1 196 ? 0.493 11.907 4.926 1.00 92.38 196 THR A O 1
ATOM 1504 N N . LEU A 1 197 ? -0.217 10.043 3.867 1.00 94.50 197 LEU A N 1
ATOM 1505 C CA . LEU A 1 197 ? -1.443 10.580 3.267 1.00 94.50 197 LEU A CA 1
ATOM 1506 C C . LEU A 1 197 ? -1.214 11.796 2.349 1.00 94.50 197 LEU A C 1
ATOM 1508 O O . LEU A 1 197 ? -2.152 12.519 2.017 1.00 94.50 197 LEU A O 1
ATOM 1512 N N . SER A 1 198 ? 0.014 11.986 1.860 1.00 88.75 198 SER A N 1
ATOM 1513 C CA . SER A 1 198 ? 0.370 13.105 0.981 1.00 88.75 198 SER A CA 1
ATOM 1514 C C . SER A 1 198 ? 0.214 12.802 -0.512 1.00 88.75 198 SER A C 1
ATOM 1516 O O . SER A 1 198 ? 0.147 13.727 -1.320 1.00 88.75 198 SER A O 1
ATOM 1518 N N . VAL A 1 199 ? 0.140 11.524 -0.895 1.00 83.75 199 VAL A N 1
ATOM 1519 C CA . VAL A 1 199 ? 0.058 11.105 -2.299 1.00 83.75 199 VAL A CA 1
ATOM 1520 C C . VAL A 1 199 ? -1.394 10.837 -2.686 1.00 83.75 199 VAL A C 1
ATOM 1522 O O . VAL A 1 199 ? -2.033 9.894 -2.217 1.00 83.75 199 VAL A O 1
ATOM 1525 N N . GLY A 1 200 ? -1.917 11.701 -3.553 1.00 87.25 200 GLY A N 1
ATOM 1526 C CA . GLY A 1 200 ? -3.191 11.481 -4.224 1.00 87.25 200 GLY A CA 1
ATOM 1527 C C . GLY A 1 200 ? -3.063 10.538 -5.425 1.00 87.25 200 GLY A C 1
ATOM 1528 O O . GLY A 1 200 ? -1.963 10.332 -5.934 1.00 87.25 200 GLY A O 1
ATOM 1529 N N . PRO A 1 201 ? -4.187 9.982 -5.907 1.00 92.38 201 PRO A N 1
ATOM 1530 C CA . PRO A 1 201 ? -5.554 10.289 -5.476 1.00 92.38 201 PRO A CA 1
ATOM 1531 C C . PRO A 1 201 ? -6.083 9.402 -4.334 1.00 92.38 201 PRO A C 1
ATOM 1533 O O . PRO A 1 201 ? -7.174 9.662 -3.832 1.00 92.38 201 PRO A O 1
ATOM 1536 N N . VAL A 1 202 ? -5.346 8.370 -3.917 1.00 94.12 202 VAL A N 1
ATOM 1537 C CA . VAL A 1 202 ? -5.810 7.357 -2.945 1.00 94.12 202 VAL A CA 1
ATOM 1538 C C . VAL A 1 202 ? -5.964 7.921 -1.534 1.00 94.12 202 VAL A C 1
ATOM 1540 O O . VAL A 1 202 ? -6.862 7.508 -0.802 1.00 94.12 202 VAL A O 1
ATOM 1543 N N . ASN A 1 203 ? -5.175 8.936 -1.169 1.00 94.88 203 ASN A N 1
ATOM 1544 C CA . ASN A 1 203 ? -5.364 9.657 0.089 1.00 94.88 203 ASN A CA 1
ATOM 1545 C C . ASN A 1 203 ? -6.775 10.266 0.249 1.00 94.88 203 ASN A C 1
ATOM 1547 O O . ASN A 1 203 ? -7.184 10.532 1.376 1.00 94.88 203 ASN A O 1
ATOM 1551 N N . ASN A 1 204 ? -7.556 10.418 -0.832 1.00 97.31 204 ASN A N 1
ATOM 1552 C CA . ASN A 1 204 ? -8.945 10.872 -0.761 1.00 97.31 204 ASN A CA 1
ATOM 1553 C C . ASN A 1 204 ? -9.888 9.888 -0.054 1.00 97.31 204 ASN A C 1
ATOM 1555 O O . ASN A 1 204 ? -10.987 10.294 0.319 1.00 97.31 204 ASN A O 1
ATOM 1559 N N . MET A 1 205 ? -9.486 8.638 0.196 1.00 98.50 205 MET A N 1
ATOM 1560 C CA . MET A 1 205 ? -10.271 7.721 1.032 1.00 98.50 205 MET A CA 1
ATOM 1561 C C . MET A 1 205 ? -10.595 8.334 2.402 1.00 98.50 205 MET A C 1
ATOM 1563 O O . MET A 1 205 ? -11.725 8.225 2.866 1.00 98.50 205 MET A O 1
ATOM 1567 N N . VAL A 1 206 ? -9.638 9.046 3.009 1.00 98.38 206 VAL A N 1
ATOM 1568 C CA . VAL A 1 206 ? -9.795 9.682 4.326 1.00 98.38 206 VAL A CA 1
ATOM 1569 C C . VAL A 1 206 ? -10.884 10.766 4.327 1.00 98.38 206 VAL A C 1
ATOM 1571 O O . VAL A 1 206 ? -11.857 10.615 5.067 1.00 98.38 206 VAL A O 1
ATOM 1574 N N . PRO A 1 207 ? -10.818 11.829 3.496 1.00 97.69 207 PRO A N 1
ATOM 1575 C CA . PRO A 1 207 ? -11.899 12.810 3.439 1.00 97.69 207 PRO A CA 1
ATOM 1576 C C . PRO A 1 207 ? -13.237 12.244 2.978 1.00 97.69 207 PRO A C 1
ATOM 1578 O O . PRO A 1 207 ? -14.273 12.742 3.411 1.00 97.69 207 PRO A O 1
ATOM 1581 N N . ARG A 1 208 ? -13.250 11.237 2.095 1.00 98.00 208 ARG A N 1
ATOM 1582 C CA . ARG A 1 208 ? -14.504 10.627 1.629 1.00 98.00 208 ARG A CA 1
ATOM 1583 C C . ARG A 1 208 ? -15.191 9.853 2.751 1.00 98.00 208 ARG A C 1
ATOM 1585 O O . ARG A 1 208 ? -16.384 10.058 2.956 1.00 98.00 208 ARG A O 1
ATOM 1592 N N . ALA A 1 209 ? -14.439 9.070 3.523 1.00 98.38 209 ALA A N 1
ATOM 1593 C CA . ALA A 1 209 ? -14.931 8.418 4.735 1.00 98.38 209 ALA A CA 1
ATOM 1594 C C . ALA A 1 209 ? -15.456 9.453 5.747 1.00 98.38 209 ALA A C 1
ATOM 1596 O O . ALA A 1 209 ? -16.608 9.383 6.178 1.00 98.38 209 ALA A O 1
ATOM 1597 N N . GLN A 1 210 ? -14.655 10.481 6.050 1.00 97.38 210 GLN A N 1
ATOM 1598 C CA . GLN A 1 210 ? -15.034 11.543 6.987 1.00 97.38 210 GLN A CA 1
ATOM 1599 C C . GLN A 1 210 ? -16.334 12.252 6.568 1.00 97.38 210 GLN A C 1
ATOM 1601 O O . GLN A 1 210 ? -17.227 12.447 7.390 1.00 97.38 210 GLN A O 1
ATOM 1606 N N . ALA A 1 211 ? -16.486 12.588 5.282 1.00 97.69 211 ALA A N 1
ATOM 1607 C CA . ALA A 1 211 ? -17.682 13.244 4.750 1.00 97.69 211 ALA A CA 1
ATOM 1608 C C . ALA A 1 211 ? -18.953 12.379 4.842 1.00 97.69 211 ALA A C 1
ATOM 1610 O O . ALA A 1 211 ? -20.063 12.910 4.802 1.00 97.69 211 ALA A O 1
ATOM 1611 N N . ARG A 1 212 ? -18.806 11.056 4.970 1.00 98.00 212 ARG A N 1
ATOM 1612 C CA . ARG A 1 212 ? -19.904 10.106 5.201 1.00 98.00 212 ARG A CA 1
ATOM 1613 C C . ARG A 1 212 ? -20.167 9.827 6.682 1.00 98.00 212 ARG A C 1
ATOM 1615 O O . ARG A 1 212 ? -21.066 9.054 6.992 1.00 98.00 212 ARG A O 1
ATOM 1622 N N . GLY A 1 213 ? -19.418 10.454 7.591 1.00 97.44 213 GLY A N 1
ATOM 1623 C CA . GLY A 1 213 ? -19.520 10.204 9.030 1.00 97.44 213 GLY A CA 1
ATOM 1624 C C . GLY A 1 213 ? -18.902 8.874 9.471 1.00 97.44 213 GLY A C 1
ATOM 1625 O O . GLY A 1 213 ? -19.183 8.412 10.575 1.00 97.44 213 GLY A O 1
ATOM 1626 N N . VAL A 1 214 ? -18.071 8.254 8.627 1.00 98.50 214 VAL A N 1
ATOM 1627 C CA . VAL A 1 214 ? -17.314 7.044 8.969 1.00 98.50 214 VAL A CA 1
ATOM 1628 C C . VAL A 1 214 ? -16.257 7.391 10.017 1.00 98.50 214 VAL A C 1
ATOM 1630 O O . VAL A 1 214 ? -15.639 8.458 9.966 1.00 98.50 214 VAL A O 1
ATOM 1633 N N . LYS A 1 215 ? -16.018 6.484 10.971 1.00 98.56 215 LYS A N 1
ATOM 1634 C CA . LYS A 1 215 ? -14.925 6.637 11.939 1.00 98.56 215 LYS A CA 1
ATOM 1635 C C . LYS A 1 215 ? -13.592 6.528 11.200 1.00 98.56 215 LYS A C 1
ATOM 1637 O O . LYS A 1 215 ? -13.370 5.566 10.471 1.00 98.56 215 LYS A O 1
ATOM 1642 N N . VAL A 1 216 ? -12.698 7.491 11.401 1.00 98.62 216 VAL A N 1
ATOM 1643 C CA . VAL A 1 216 ? -11.368 7.497 10.775 1.00 98.62 216 VAL A CA 1
ATOM 1644 C C . VAL A 1 216 ? -10.302 7.458 11.857 1.00 98.62 216 VAL A C 1
ATOM 1646 O O . VAL A 1 216 ? -10.251 8.351 12.708 1.00 98.62 216 VAL A O 1
ATOM 1649 N N . ALA A 1 217 ? -9.449 6.439 11.793 1.00 98.62 217 ALA A N 1
ATOM 1650 C CA . ALA A 1 217 ? -8.261 6.292 12.618 1.00 98.62 217 ALA A CA 1
ATOM 1651 C C . ALA A 1 217 ? -6.988 6.363 11.761 1.00 98.62 217 ALA A C 1
ATOM 1653 O O . ALA A 1 217 ? -6.961 5.853 10.640 1.00 98.62 217 ALA A O 1
ATOM 1654 N N . ILE A 1 218 ? -5.928 6.962 12.300 1.00 98.62 218 ILE A N 1
ATOM 1655 C CA . ILE A 1 218 ? -4.596 6.999 11.685 1.00 98.62 218 ILE A CA 1
ATOM 1656 C C . ILE A 1 218 ? -3.590 6.394 12.667 1.00 98.62 218 ILE A C 1
ATOM 1658 O O . ILE A 1 218 ? -3.529 6.801 13.827 1.00 98.62 218 ILE A O 1
ATOM 1662 N N . ILE A 1 219 ? -2.805 5.428 12.196 1.00 98.44 219 ILE A N 1
ATOM 1663 C CA . ILE A 1 219 ? -1.697 4.798 12.918 1.00 98.44 219 ILE A CA 1
ATOM 1664 C C . ILE A 1 219 ? -0.449 4.979 12.058 1.00 98.44 219 ILE A C 1
ATOM 1666 O O . ILE A 1 219 ? -0.351 4.408 10.971 1.00 98.44 219 ILE A O 1
ATOM 1670 N N . ASN A 1 220 ? 0.500 5.800 12.494 1.00 97.19 220 ASN A N 1
ATOM 1671 C CA . ASN A 1 220 ? 1.662 6.114 11.666 1.00 97.19 220 ASN A CA 1
ATOM 1672 C C . ASN A 1 220 ? 2.927 6.351 12.497 1.00 97.19 220 ASN A C 1
ATOM 1674 O O . ASN A 1 220 ? 2.843 6.726 13.660 1.00 97.19 220 ASN A O 1
ATOM 1678 N N . GLY A 1 221 ? 4.101 6.172 11.887 1.00 94.81 221 GLY A N 1
ATOM 1679 C CA . GLY A 1 221 ? 5.385 6.447 12.548 1.00 94.81 221 GLY A CA 1
ATOM 1680 C C . GLY A 1 221 ? 5.599 7.928 12.872 1.00 94.81 221 GLY A C 1
ATOM 1681 O O . GLY A 1 221 ? 6.220 8.273 13.872 1.00 94.81 221 GLY A O 1
ATOM 1682 N N . GLU A 1 222 ? 5.037 8.810 12.045 1.00 92.50 222 GLU A N 1
ATOM 1683 C CA . GLU A 1 222 ? 5.158 10.266 12.149 1.00 92.50 222 GLU A CA 1
ATOM 1684 C C . GLU A 1 222 ? 3.789 10.938 11.910 1.00 92.50 222 GLU A C 1
ATOM 1686 O O . GLU A 1 222 ? 2.893 10.304 11.343 1.00 92.50 222 GLU A O 1
ATOM 1691 N N . PRO A 1 223 ? 3.589 12.209 12.306 1.00 94.69 223 PRO A N 1
ATOM 1692 C CA . PRO A 1 223 ? 2.370 12.956 11.983 1.00 94.69 223 PRO A CA 1
ATOM 1693 C C . PRO A 1 223 ? 2.075 12.991 10.476 1.00 94.69 223 PRO A C 1
ATOM 1695 O O . PRO A 1 223 ? 2.993 13.035 9.653 1.00 94.69 223 PRO A O 1
ATOM 1698 N N . THR A 1 224 ? 0.795 12.999 10.099 1.00 94.69 224 THR A N 1
ATOM 1699 C CA . THR A 1 224 ? 0.372 13.009 8.688 1.00 94.69 224 THR A CA 1
ATOM 1700 C C . THR A 1 224 ? -0.232 14.347 8.274 1.00 94.69 224 THR A C 1
ATOM 1702 O O . THR A 1 224 ? -0.618 15.171 9.101 1.00 94.69 224 THR A O 1
ATOM 1705 N N . SER A 1 225 ? -0.393 14.561 6.964 1.00 90.94 225 SER A N 1
ATOM 1706 C CA . SER A 1 225 ? -1.083 15.749 6.442 1.00 90.94 225 SER A CA 1
ATOM 1707 C C . SER A 1 225 ? -2.604 15.736 6.651 1.00 90.94 225 SER A C 1
ATOM 1709 O O . SER A 1 225 ? -3.278 16.635 6.155 1.00 90.94 225 SER A O 1
ATOM 1711 N N . MET A 1 226 ? -3.158 14.698 7.285 1.00 95.44 226 MET A N 1
ATOM 1712 C CA . MET A 1 226 ? -4.602 14.524 7.484 1.00 95.44 226 MET A CA 1
ATOM 1713 C C . MET A 1 226 ? -4.967 14.143 8.926 1.00 95.44 226 MET A C 1
ATOM 1715 O O . MET A 1 226 ? -6.059 13.626 9.161 1.00 95.44 226 MET A O 1
ATOM 1719 N N . ASP A 1 227 ? -4.083 14.392 9.896 1.00 96.25 227 ASP A N 1
ATOM 1720 C CA . ASP A 1 227 ? -4.347 14.095 11.312 1.00 96.25 227 ASP A CA 1
ATOM 1721 C C . ASP A 1 227 ? -5.596 14.832 11.832 1.00 96.25 227 ASP A C 1
ATOM 1723 O O . ASP A 1 227 ? -6.357 14.287 12.626 1.00 96.25 227 ASP A O 1
ATOM 1727 N N . ASP A 1 228 ? -5.862 16.036 11.319 1.00 95.25 228 ASP A N 1
ATOM 1728 C CA . ASP A 1 228 ? -7.045 16.856 11.610 1.00 95.25 228 ASP A CA 1
ATOM 1729 C C . ASP A 1 228 ? -8.362 16.270 11.067 1.00 95.25 228 ASP A C 1
ATOM 1731 O O . ASP A 1 228 ? -9.451 16.691 11.465 1.00 95.25 228 ASP A O 1
ATOM 1735 N N . ARG A 1 229 ? -8.278 15.289 10.162 1.00 95.31 229 ARG A N 1
ATOM 1736 C CA . ARG A 1 229 ? -9.431 14.596 9.566 1.00 95.31 229 ARG A CA 1
ATOM 1737 C C . ARG A 1 229 ? -9.779 13.289 10.261 1.00 95.31 229 ARG A C 1
ATOM 1739 O O . ARG A 1 229 ? -10.840 12.724 9.991 1.00 95.31 229 ARG A O 1
ATOM 1746 N N . ALA A 1 230 ? -8.912 12.807 11.143 1.00 96.62 230 ALA A N 1
ATOM 1747 C CA . ALA A 1 230 ? -9.140 11.601 11.916 1.00 96.62 230 ALA A CA 1
ATOM 1748 C C . ALA A 1 230 ? -9.730 11.938 13.286 1.00 96.62 230 ALA A C 1
ATOM 1750 O O . ALA A 1 230 ? -9.320 12.886 13.950 1.00 96.62 230 ALA A O 1
ATOM 1751 N N . GLY A 1 231 ? -10.677 11.122 13.748 1.00 96.81 231 GLY A N 1
ATOM 1752 C CA . GLY A 1 231 ? -11.162 11.237 15.124 1.00 96.81 231 GLY A CA 1
ATOM 1753 C C . GLY A 1 231 ? -10.251 10.524 16.135 1.00 96.81 231 GLY A C 1
ATOM 1754 O O . GLY A 1 231 ? -10.441 10.674 17.339 1.00 96.81 231 GLY A O 1
ATOM 1755 N N . ALA A 1 232 ? -9.267 9.752 15.659 1.00 98.06 232 ALA A N 1
ATOM 1756 C CA . ALA A 1 232 ? -8.232 9.127 16.473 1.00 98.06 232 ALA A CA 1
ATOM 1757 C C . ALA A 1 232 ? -6.907 9.029 15.694 1.00 98.06 232 ALA A C 1
ATOM 1759 O O . ALA A 1 232 ? -6.868 8.481 14.595 1.00 98.06 232 ALA A O 1
ATOM 1760 N N . VAL A 1 233 ? -5.816 9.538 16.272 1.00 98.31 233 VAL A N 1
ATOM 1761 C CA . VAL A 1 233 ? -4.447 9.424 15.738 1.00 98.31 233 VAL A CA 1
ATOM 1762 C C . VAL A 1 233 ? -3.503 8.795 16.770 1.00 98.31 233 VAL A C 1
ATOM 1764 O O . VAL A 1 233 ? -3.455 9.231 17.932 1.00 98.31 233 VAL A O 1
ATOM 1767 N N . ALA A 1 234 ? -2.768 7.760 16.374 1.00 98.00 234 ALA A N 1
ATOM 1768 C CA . ALA A 1 234 ? -1.707 7.132 17.151 1.00 98.00 234 ALA A CA 1
ATOM 1769 C C . ALA A 1 234 ? -0.384 7.257 16.385 1.00 98.00 234 ALA A C 1
ATOM 1771 O O . ALA A 1 234 ? -0.280 6.806 15.246 1.00 98.00 234 ALA A O 1
ATOM 1772 N N . VAL A 1 235 ? 0.605 7.890 17.020 1.00 97.31 235 VAL A N 1
ATOM 1773 C CA . VAL A 1 235 ? 1.938 8.105 16.446 1.00 97.3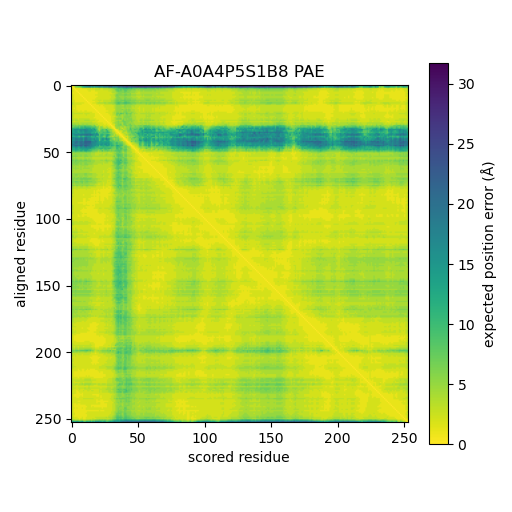1 235 VAL A CA 1
ATOM 1774 C C . VAL A 1 235 ? 2.962 7.329 17.264 1.00 97.31 235 VAL A C 1
ATOM 1776 O O . VAL A 1 235 ? 2.979 7.467 18.489 1.00 97.31 235 VAL A O 1
ATOM 1779 N N . GLY A 1 236 ? 3.777 6.510 16.606 1.00 96.00 236 GLY A N 1
ATOM 1780 C CA . GLY A 1 236 ? 4.759 5.630 17.244 1.00 96.00 236 GLY A CA 1
ATOM 1781 C C . GLY A 1 236 ? 5.132 4.447 16.353 1.00 96.00 236 GLY A C 1
ATOM 1782 O O . GLY A 1 236 ? 4.779 4.425 15.175 1.00 96.00 236 GLY A O 1
ATOM 1783 N N . ASP A 1 237 ? 5.830 3.460 16.917 1.00 96.12 237 ASP A N 1
ATOM 1784 C CA . ASP A 1 237 ? 6.158 2.229 16.196 1.00 96.12 237 ASP A CA 1
ATOM 1785 C C . ASP A 1 237 ? 4.876 1.525 15.720 1.00 96.12 237 ASP A C 1
ATOM 1787 O O . ASP A 1 237 ? 3.965 1.254 16.505 1.00 96.12 237 ASP A O 1
ATOM 1791 N N . ILE A 1 238 ? 4.771 1.295 14.410 1.00 97.06 238 ILE A N 1
ATOM 1792 C CA . ILE A 1 238 ? 3.521 0.846 13.786 1.00 97.06 238 ILE A CA 1
ATOM 1793 C C . ILE A 1 238 ? 3.181 -0.577 14.232 1.00 97.06 238 ILE A C 1
ATOM 1795 O O . ILE A 1 238 ? 2.015 -0.852 14.524 1.00 97.06 238 ILE A O 1
ATOM 1799 N N . SER A 1 239 ? 4.173 -1.465 14.301 1.00 96.56 239 SER A N 1
ATOM 1800 C CA . SER A 1 239 ? 3.969 -2.858 14.696 1.00 96.56 239 SER A CA 1
ATOM 1801 C C . SER A 1 239 ? 3.574 -2.963 16.169 1.00 96.56 239 SER A C 1
ATOM 1803 O O . SER A 1 239 ? 2.588 -3.631 16.486 1.00 96.56 239 SER A O 1
ATOM 1805 N N . GLU 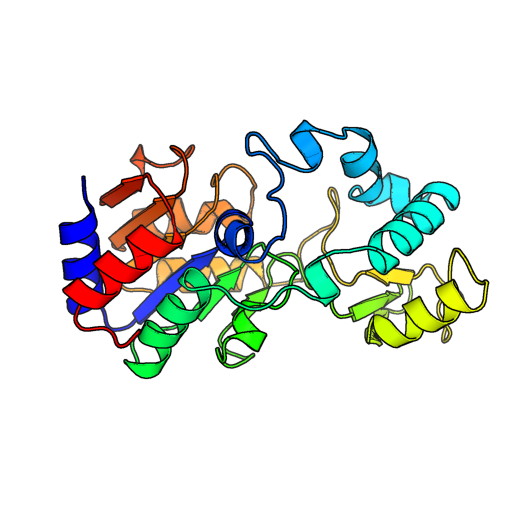A 1 240 ? 4.256 -2.244 17.064 1.00 96.62 240 GLU A N 1
ATOM 1806 C CA . GLU A 1 240 ? 3.927 -2.211 18.496 1.00 96.62 240 GLU A CA 1
ATOM 1807 C C . GLU A 1 240 ? 2.543 -1.600 18.760 1.00 96.62 240 GLU A C 1
ATOM 1809 O O . GLU A 1 240 ? 1.757 -2.131 19.558 1.00 96.62 240 GLU A O 1
ATOM 1814 N N . LEU A 1 241 ? 2.211 -0.500 18.072 1.00 97.62 241 LEU A N 1
ATOM 1815 C CA . LEU A 1 241 ? 0.904 0.143 18.192 1.00 97.62 241 LEU A CA 1
ATOM 1816 C C . LEU A 1 241 ? -0.212 -0.776 17.709 1.00 97.62 241 LEU A C 1
ATOM 1818 O O . LEU A 1 241 ? -1.219 -0.912 18.403 1.00 97.62 241 LEU A O 1
ATOM 1822 N N . LEU A 1 242 ? -0.048 -1.418 16.549 1.00 97.88 242 LEU A N 1
ATOM 1823 C CA . LEU A 1 242 ? -1.034 -2.365 16.034 1.00 97.88 242 LEU A CA 1
ATOM 1824 C C . LEU A 1 242 ? -1.206 -3.551 16.980 1.00 97.88 242 LEU A C 1
ATOM 1826 O O . LEU A 1 242 ? -2.343 -3.879 17.304 1.00 97.88 242 LEU A O 1
ATOM 1830 N N . ALA A 1 243 ? -0.120 -4.149 17.473 1.00 96.19 243 ALA A N 1
ATOM 1831 C CA . ALA A 1 243 ? -0.194 -5.259 18.421 1.00 96.19 243 ALA A CA 1
ATOM 1832 C C . ALA A 1 243 ? -0.976 -4.872 19.689 1.00 96.19 243 ALA A C 1
ATOM 1834 O O . ALA A 1 243 ? -1.898 -5.579 20.096 1.00 96.19 243 ALA A O 1
ATOM 1835 N N . THR A 1 244 ? -0.670 -3.705 20.263 1.00 97.06 244 THR A N 1
ATOM 1836 C CA . THR A 1 244 ? -1.362 -3.182 21.451 1.00 97.06 244 THR A CA 1
ATOM 1837 C C . THR A 1 244 ? -2.844 -2.929 21.169 1.00 97.06 244 THR A C 1
ATOM 1839 O O . THR A 1 244 ? -3.711 -3.385 21.911 1.00 97.06 244 THR A O 1
ATOM 1842 N N . ILE A 1 245 ? -3.153 -2.244 20.065 1.00 98.31 245 ILE A N 1
ATOM 1843 C CA . ILE A 1 245 ? -4.524 -1.892 19.680 1.00 98.31 245 ILE A CA 1
ATOM 1844 C C . ILE A 1 245 ? -5.368 -3.145 19.408 1.00 98.31 245 ILE A C 1
ATOM 1846 O O . ILE A 1 245 ? -6.507 -3.224 19.871 1.00 98.31 245 ILE A O 1
ATOM 1850 N N . MET A 1 246 ? -4.823 -4.125 18.680 1.00 98.06 246 MET A N 1
ATOM 1851 C CA . MET A 1 246 ? -5.514 -5.382 18.377 1.00 98.06 246 MET A CA 1
ATOM 1852 C C . MET A 1 246 ? -5.763 -6.201 19.643 1.00 98.06 246 MET A C 1
ATOM 1854 O O . MET A 1 246 ? -6.892 -6.646 19.853 1.00 98.06 246 MET A O 1
ATOM 1858 N N . SER A 1 247 ? -4.755 -6.329 20.511 1.00 97.38 247 SER A N 1
ATOM 1859 C CA . SER A 1 247 ? -4.874 -7.016 21.802 1.00 97.38 247 SER A CA 1
ATOM 1860 C C . SER A 1 247 ? -5.978 -6.398 22.664 1.00 97.38 247 SER A C 1
ATOM 1862 O O . SER A 1 247 ? -6.913 -7.089 23.073 1.00 97.38 247 SER A O 1
ATOM 1864 N N . ASP A 1 248 ? -5.955 -5.074 22.844 1.00 97.75 248 ASP A N 1
ATOM 1865 C CA . ASP A 1 248 ? -6.982 -4.356 23.602 1.00 97.75 248 ASP A CA 1
ATOM 1866 C C . ASP A 1 248 ? -8.372 -4.532 22.978 1.00 97.75 248 ASP A C 1
ATOM 1868 O O . ASP A 1 248 ? -9.379 -4.623 23.683 1.00 97.75 248 ASP A O 1
ATOM 1872 N N . ALA A 1 249 ? -8.458 -4.586 21.647 1.00 97.81 249 ALA A N 1
ATOM 1873 C CA . ALA A 1 249 ? -9.704 -4.803 20.924 1.00 97.81 249 ALA A CA 1
ATOM 1874 C C . ALA A 1 249 ? -10.205 -6.262 20.955 1.00 97.81 249 ALA A C 1
ATOM 1876 O O . ALA A 1 249 ? -11.301 -6.525 20.456 1.00 97.81 249 ALA A O 1
ATOM 1877 N N . GLY A 1 250 ? -9.451 -7.198 21.541 1.00 97.31 250 GLY A N 1
ATOM 1878 C CA . GLY A 1 250 ? -9.786 -8.623 21.557 1.00 97.31 250 GLY A CA 1
ATOM 1879 C C . GLY A 1 250 ? -9.643 -9.297 20.189 1.00 97.31 250 GLY A C 1
ATOM 1880 O O . GLY A 1 250 ? -10.350 -10.263 19.904 1.00 97.31 250 GLY A O 1
ATOM 1881 N N . ILE A 1 251 ? -8.776 -8.767 19.324 1.00 97.44 251 ILE A N 1
ATOM 1882 C CA . ILE A 1 251 ? -8.465 -9.319 18.004 1.00 97.44 251 ILE A CA 1
ATOM 1883 C C . ILE A 1 251 ? -7.283 -10.293 18.144 1.00 97.44 251 ILE A C 1
ATOM 1885 O O . ILE A 1 251 ? -6.293 -9.937 18.784 1.00 97.44 251 ILE A O 1
ATOM 1889 N N . PRO A 1 252 ? -7.352 -11.507 17.567 1.00 88.75 252 PRO A N 1
ATOM 1890 C CA . PRO A 1 252 ? -6.237 -12.450 17.612 1.00 88.75 252 PRO A CA 1
ATOM 1891 C C . PRO A 1 252 ? -5.036 -11.898 16.832 1.00 88.75 252 PRO A C 1
ATOM 1893 O O . PRO A 1 252 ? -5.209 -11.394 15.727 1.00 88.75 252 PRO A O 1
ATOM 1896 N N . THR A 1 253 ? -3.835 -12.007 17.395 1.00 72.62 253 THR A N 1
ATOM 1897 C CA . THR A 1 253 ? -2.561 -11.591 16.776 1.00 72.62 253 THR A CA 1
ATOM 1898 C C . THR A 1 253 ? -1.629 -12.771 16.595 1.00 72.62 253 THR A C 1
ATOM 1900 O O . THR A 1 253 ? -1.546 -13.568 17.559 1.00 72.62 253 THR A O 1
#

Foldseek 3Di:
DCLLVLLVLLLVFLEEEEEEEPQQCVVLVAAHQDPPRHPCVVDVVVLLLQADVSCQPDQVSLLVNLVCLVVHSLVVGEHDLLLLLVVLCVVVNRYQAYEYCDQSCRNVRSPDDPVRYQNQFHHQQWKAFPPPRDIDGVVVVSVVCVVPPSFDADPPPRGGIDGRGHGVVGDTDPCSLVVLLVSLLPGQEYEYAADLLPDDDNSVSLVSNLVNVHAYEYEHCDDHPCPVSHPYYHHHNRSVSSVVSCVSSVGDD

Sequence (253 aa):
MSAPQISEWIRQSSRIVVLTGAGISTDSGIPDFRGPNGVWTKNPEAEKVATLSHYLENPEIRQLAWRTRLESPAWSAIPNDGHRAIVGLHAAHKLDVVVTQNIDGLHQQSGIPIDKVVEVHGTFRFSICWDCKDRREMQSTLDRVRAGDPDPSCQLCGGILKSDTISFGQALAPGILDQALSYAENCELLIAVGTTLSVGPVNNMVPRAQARGVKVAIINGEPTSMDDRAGAVAVGDISELLATIMSDAGIPT

Solvent-accessible surface area (backbone atoms only — not comparable to full-atom values): 13228 Å² total; per-residue (Å²): 133,26,49,73,59,49,14,51,50,56,57,75,33,63,32,30,32,36,39,38,24,45,53,56,38,38,84,29,66,34,72,28,52,74,52,102,76,4,52,51,69,77,28,69,69,57,49,49,57,40,24,41,67,54,39,76,74,30,68,69,44,38,27,50,47,50,51,53,57,77,70,39,55,61,78,78,42,54,59,37,62,38,41,40,36,55,37,12,35,47,76,66,66,21,49,60,36,36,40,26,61,45,36,68,57,42,59,51,72,51,65,40,55,69,93,36,49,44,50,62,32,31,29,61,66,27,27,27,22,74,73,83,58,58,68,46,57,27,63,69,58,49,53,41,36,75,74,70,39,55,69,58,55,28,93,87,79,62,34,56,51,42,59,37,45,58,31,51,94,50,76,66,62,88,64,50,63,61,51,52,39,49,48,32,49,71,30,53,30,38,36,39,32,16,49,57,60,77,61,75,75,68,41,49,29,54,62,46,12,43,76,63,71,27,46,32,34,37,38,16,67,58,89,44,83,52,56,91,65,32,87,26,54,36,72,40,62,52,40,64,50,38,49,49,29,34,51,74,35,73,35,60,114

Mean predicted aligned error: 3.92 Å

Radius of gyration: 18.6 Å; Cα contacts (8 Å, |Δi|>4): 501; chains: 1; bounding box: 42×32×53 Å

Nearest PDB structures (foldseek):
  1s7g-assembly1_E  TM=9.227E-01  e=2.984E-26  Archaeoglobus fulgidus
  1s7g-assembly1_A  TM=8.584E-01  e=2.341E-23  Archaeoglobus fulgidus
  1ma3-assembly1_A  TM=8.615E-01  e=2.434E-22  Archaeoglobus fulgidus
  3pki-assembly2_B  TM=7.909E-01  e=1.991E-21  Homo sapiens
  3k35-assembly7_D  TM=7.890E-01  e=5.411E-20  Homo sapiens